Protein AF-0000000074209079 (afdb_homodimer)

InterPro domains:
  IPR001387 Cro/C1-type, helix-turn-helix domain [PF01381] (51-105)
  IPR001387 Cro/C1-type, helix-turn-helix domain [PS50943] (51-105)
  IPR001387 Cro/C1-type, helix-turn-helix domain [SM00530] (50-105)
  IPR001387 Cro/C1-type, helix-turn-helix domain [cd00093] (48-105)
  IPR010982 Lambda repressor-like, DNA-binding domain superfamily [G3DSA:1.10.260.40] (33-115)
  IPR010982 Lambda repressor-like, DNA-binding domain superfamily [SSF47413] (39-109)
  IPR050807 Transcriptional regulator/dioxygenase, bacterial-type [PTHR46797] (45-110)

Nearest PDB structures (foldseek):
  5woq-assembly2_C  TM=9.586E-01  e=7.343E-06  Mycolicibacterium smegmatis MC2 155
  3f51-assembly1_A  TM=9.188E-01  e=8.214E-06  Corynebacterium glutamicum
  3f52-assembly1_E  TM=9.350E-01  e=1.286E-05  Corynebacterium glutamicum
  3clc-assembly1_D  TM=9.273E-01  e=2.367E-04  unclassified
  4i6u-assembly1_A  TM=9.313E-01  e=4.384E-04  Enterobacter sp. RFL1396

Foldseek 3Di:
DPPDDDPDDPPPPPPPDDDDDPPPPPPPPFPDPVVVVVVDDDPLQLLLCLLVVLCVVVVHDLCQLCVQLVHDSVVNNCSNRSNDDDDPSSSCSSCVSSPHDPCVSVVVSVVVRVVVCPVVGDPPPPVCPVPDD/DPPPPPDPDPPPPPPPPDPDDPPDPPPPPFPDPVVVVVVDDDPLQLLLCLLVVLCVVVVHDLCQLCVQLVHDSVVNNCSNRSNDDDDPSSSCSSCVSSPHDPCVSVVVSVVVRVVVCPVVPDPPPPPPPPPDD

Radius of gyration: 34.55 Å; Cα contacts (8 Å, |Δi|>4): 236; chains: 2; bounding box: 56×153×96 Å

pLDDT: mean 76.17, std 24.17, range [27.12, 98.81]

Organism: NCBI:txid88382

Structure (mmCIF, N/CA/C/O backbone):
data_AF-0000000074209079-model_v1
#
loop_
_entity.id
_entity.type
_entity.pdbx_description
1 polymer 'DNA-binding XRE family transcriptional regulator'
#
loop_
_atom_site.group_PDB
_atom_site.id
_atom_site.type_symbol
_atom_site.label_atom_id
_atom_site.label_alt_id
_atom_site.label_comp_id
_atom_site.label_asym_id
_atom_site.label_entity_id
_atom_site.label_seq_id
_atom_site.pdbx_PDB_ins_code
_atom_site.Cartn_x
_atom_site.Cartn_y
_atom_site.Cartn_z
_atom_site.occupancy
_atom_site.B_iso_or_equiv
_atom_site.auth_seq_id
_atom_site.auth_comp_id
_atom_site.auth_asym_id
_atom_site.auth_atom_id
_atom_site.pdbx_PDB_model_num
ATOM 1 N N . MET A 1 1 ? -6.578 -98.25 33.031 1 27.12 1 MET A N 1
ATOM 2 C CA . MET A 1 1 ? -6.457 -97.5 31.781 1 27.12 1 MET A CA 1
ATOM 3 C C . MET A 1 1 ? -6.648 -96 32.062 1 27.12 1 MET A C 1
ATOM 5 O O . MET A 1 1 ? -7.77 -95.562 32.281 1 27.12 1 MET A O 1
ATOM 9 N N . ALA A 1 2 ? -5.695 -95.438 32.781 1 45.69 2 ALA A N 1
ATOM 10 C CA . ALA A 1 2 ? -5.598 -94.062 33.312 1 45.69 2 ALA A CA 1
ATOM 11 C C . ALA A 1 2 ? -5.758 -93.062 32.219 1 45.69 2 ALA A C 1
ATOM 13 O O . ALA A 1 2 ? -5.043 -93.062 31.203 1 45.69 2 ALA A O 1
ATOM 14 N N . GLU A 1 3 ? -7.098 -92.688 31.891 1 42.38 3 GLU A N 1
ATOM 15 C CA . GLU A 1 3 ? -7.562 -91.75 30.859 1 42.38 3 GLU A CA 1
ATOM 16 C C . GLU A 1 3 ? -6.805 -90.438 30.938 1 42.38 3 GLU A C 1
ATOM 18 O O . GLU A 1 3 ? -6.91 -89.688 31.922 1 42.38 3 GLU A O 1
ATOM 23 N N . THR A 1 4 ? -5.738 -90.25 30.312 1 44.59 4 THR A N 1
ATOM 24 C CA . THR A 1 4 ? -4.746 -89.188 30.359 1 44.59 4 THR A CA 1
ATOM 25 C C . THR A 1 4 ? -5.371 -87.875 29.969 1 44.59 4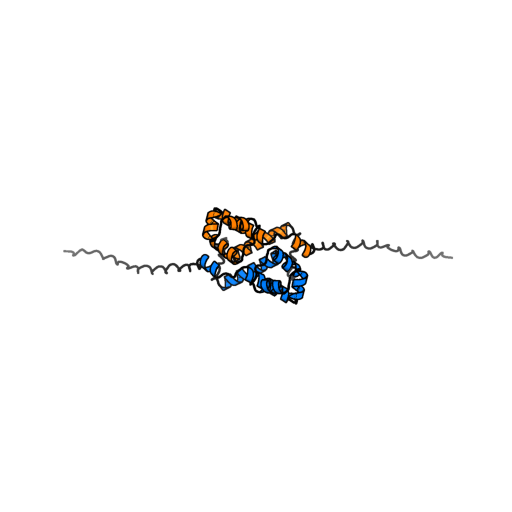 THR A C 1
ATOM 27 O O . THR A 1 4 ? -5.148 -86.875 30.625 1 44.59 4 THR A O 1
ATOM 30 N N . ALA A 1 5 ? -5.887 -87.688 28.641 1 47.19 5 ALA A N 1
ATOM 31 C CA . ALA A 1 5 ? -5.195 -86.625 27.938 1 47.19 5 ALA A CA 1
ATOM 32 C C . ALA A 1 5 ? -5.625 -85.25 28.484 1 47.19 5 ALA A C 1
ATOM 34 O O . ALA A 1 5 ? -4.785 -84.375 28.703 1 47.19 5 ALA A O 1
ATOM 35 N N . PRO A 1 6 ? -6.73 -84.438 27.953 1 56.94 6 PRO A N 1
ATOM 36 C CA . PRO A 1 6 ? -6.227 -83.375 27.016 1 56.94 6 PRO A CA 1
ATOM 37 C C . PRO A 1 6 ? -5.836 -82.125 27.703 1 56.94 6 PRO A C 1
ATOM 39 O O . PRO A 1 6 ? -6.355 -81.812 28.781 1 56.94 6 PRO A O 1
ATOM 42 N N . PRO A 1 7 ? -4.641 -81.438 27.422 1 60.03 7 PRO A N 1
ATOM 43 C CA . PRO A 1 7 ? -4.137 -80.25 28.125 1 60.03 7 PRO A CA 1
ATOM 44 C C . PRO A 1 7 ? -5.105 -79.062 28.047 1 60.03 7 PRO A C 1
ATOM 46 O O . PRO A 1 7 ? -5.949 -79.062 27.141 1 60.03 7 PRO A O 1
ATOM 49 N N . PRO A 1 8 ? -5.234 -78.312 29.078 1 58.59 8 PRO A N 1
ATOM 50 C CA . PRO A 1 8 ? -6.227 -77.25 29.156 1 58.59 8 PRO A CA 1
ATOM 51 C C . PRO A 1 8 ? -6.09 -76.25 28.031 1 58.59 8 PRO A C 1
ATOM 53 O O . PRO A 1 8 ? -4.996 -76.062 27.484 1 58.59 8 PRO A O 1
ATOM 56 N N . GLN A 1 9 ? -7.078 -76.062 27.125 1 52.56 9 GLN A N 1
ATOM 57 C CA . GLN A 1 9 ? -7.113 -75.125 26 1 52.56 9 GLN A CA 1
ATOM 58 C C . GLN A 1 9 ? -6.789 -73.688 26.469 1 52.56 9 GLN A C 1
ATOM 60 O O . GLN A 1 9 ? -7.164 -73.312 27.578 1 52.56 9 GLN A O 1
ATOM 65 N N . PRO A 1 10 ? -5.684 -73.125 26.016 1 51.59 10 PRO A N 1
ATOM 66 C CA . PRO A 1 10 ? -5.328 -71.75 26.469 1 51.59 10 PRO A CA 1
ATOM 67 C C . PRO A 1 10 ? -6.461 -70.75 26.281 1 51.59 10 PRO A C 1
ATOM 69 O O . PRO A 1 10 ? -7.281 -70.938 25.359 1 51.59 10 PRO A O 1
ATOM 72 N N . VAL A 1 11 ? -7.07 -70.25 27.328 1 50.28 11 VAL A N 1
ATOM 73 C CA . VAL A 1 11 ? -8.055 -69.125 27.344 1 50.28 11 VAL A CA 1
ATOM 74 C C . VAL A 1 11 ? -7.57 -68 26.484 1 50.28 11 VAL A C 1
ATOM 76 O O . VAL A 1 11 ? -6.418 -67.562 26.594 1 50.28 11 VAL A O 1
ATOM 79 N N . HIS A 1 12 ? -7.906 -68 25.125 1 46.06 12 HIS A N 1
ATOM 80 C CA . HIS A 1 12 ? -7.625 -66.875 24.281 1 46.06 12 HIS A CA 1
ATOM 81 C C . HIS A 1 12 ? -8.141 -65.562 24.922 1 46.06 12 HIS A C 1
ATOM 83 O O . HIS A 1 12 ? -9.344 -65.438 25.156 1 46.06 12 HIS A O 1
ATOM 89 N N . ASP A 1 13 ? -7.391 -64.938 25.828 1 45.06 13 ASP A N 1
ATOM 90 C CA . ASP A 1 13 ? -7.719 -63.594 26.297 1 45.06 13 ASP A CA 1
ATOM 91 C C . ASP A 1 13 ? -8.102 -62.688 25.125 1 45.06 13 ASP A C 1
ATOM 93 O O . ASP A 1 13 ? -7.297 -62.469 24.234 1 45.06 13 ASP A O 1
ATOM 97 N N . ASP A 1 14 ? -9.391 -62.875 24.609 1 44.94 14 ASP A N 1
ATOM 98 C CA . ASP A 1 14 ? -9.883 -61.906 23.625 1 44.94 14 ASP A CA 1
ATOM 99 C C . ASP A 1 14 ? -9.539 -60.469 24.031 1 44.94 14 ASP A C 1
ATOM 101 O O . ASP A 1 14 ? -10.125 -59.938 24.969 1 44.94 14 ASP A O 1
ATOM 105 N N . VAL A 1 15 ? -8.25 -60.094 24.047 1 53.09 15 VAL A N 1
ATOM 106 C CA . VAL A 1 15 ? -7.992 -58.688 24.203 1 53.09 15 VAL A CA 1
ATOM 107 C C . VAL A 1 15 ? -8.93 -57.875 23.312 1 53.09 15 VAL A C 1
ATOM 109 O O . VAL A 1 15 ? -9.062 -58.156 22.125 1 53.09 15 VAL A O 1
ATOM 112 N N . PRO A 1 16 ? -9.961 -57.219 23.984 1 52.5 16 PRO A N 1
ATOM 113 C CA . PRO A 1 16 ? -10.828 -56.406 23.109 1 52.5 16 PRO A CA 1
ATOM 114 C C . PRO A 1 16 ? -10.039 -55.625 22.062 1 52.5 16 PRO A C 1
ATOM 116 O O . PRO A 1 16 ? -8.867 -55.344 22.266 1 52.5 16 PRO A O 1
ATOM 119 N N . PRO A 1 17 ? -10.508 -55.812 20.781 1 48.81 17 PRO A N 1
ATOM 120 C CA . PRO A 1 17 ? -9.797 -55.031 19.75 1 48.81 17 PRO A CA 1
ATOM 121 C C . PRO A 1 17 ? -9.5 -53.594 20.203 1 48.81 17 PRO A C 1
ATOM 123 O O . PRO A 1 17 ? -10.195 -53.062 21.062 1 48.81 17 PRO A O 1
ATOM 126 N N . ALA A 1 18 ? -8.227 -53.219 20.266 1 44.97 18 ALA A N 1
ATOM 127 C CA . ALA A 1 18 ? -7.812 -51.844 20.531 1 44.97 18 ALA A CA 1
ATOM 128 C C . ALA A 1 18 ? -8.812 -50.844 19.969 1 44.97 18 ALA A C 1
ATOM 130 O O . ALA A 1 18 ? -9.383 -51.062 18.891 1 44.97 18 ALA A O 1
ATOM 131 N N . ALA A 1 19 ? -9.539 -50.094 20.891 1 46.38 19 ALA A N 1
ATOM 132 C CA . ALA A 1 19 ? -10.406 -48.969 20.531 1 46.38 19 ALA A CA 1
ATOM 133 C C . ALA A 1 19 ? -9.828 -48.219 19.344 1 46.38 19 ALA A C 1
ATOM 135 O O . ALA A 1 19 ? -8.609 -48.156 19.172 1 46.38 19 ALA A O 1
ATOM 136 N N . ASP A 1 20 ? -10.594 -48.25 18.188 1 45.28 20 ASP A N 1
ATOM 137 C CA . ASP A 1 20 ? -10.258 -47.469 17 1 45.28 20 ASP A CA 1
ATOM 138 C C . ASP A 1 20 ? -9.578 -46.156 17.391 1 45.28 20 ASP A C 1
ATOM 140 O O . ASP A 1 20 ? -10.031 -45.469 18.297 1 45.28 20 ASP A O 1
ATOM 144 N N . ALA A 1 21 ? -8.219 -46.094 17.203 1 51.75 21 ALA A N 1
ATOM 145 C CA . ALA A 1 21 ? -7.523 -44.844 17.406 1 51.75 21 ALA A CA 1
ATOM 146 C C . ALA A 1 21 ? -8.391 -43.656 16.969 1 51.75 21 ALA A C 1
ATOM 148 O O . ALA A 1 21 ? -9.211 -43.781 16.047 1 51.75 21 ALA A O 1
ATOM 149 N N . PRO A 1 22 ? -8.773 -42.719 17.938 1 48.94 22 PRO A N 1
ATOM 150 C CA . PRO A 1 22 ? -9.594 -41.594 17.469 1 48.94 22 PRO A CA 1
ATOM 151 C C . PRO A 1 22 ? -9.172 -41.094 16.094 1 48.94 22 PRO A C 1
ATOM 153 O O . PRO A 1 22 ? -8.008 -41.25 15.695 1 48.94 22 PRO A O 1
ATOM 156 N N . PRO A 1 23 ? -10.18 -41.125 15.148 1 44.06 23 PRO A N 1
ATOM 157 C CA . PRO A 1 23 ? -9.789 -40.562 13.852 1 44.06 23 PRO A CA 1
ATOM 158 C C . PRO A 1 23 ? -8.828 -39.375 13.992 1 44.06 23 PRO A C 1
ATOM 160 O O . PRO A 1 23 ? -8.82 -38.688 15.023 1 44.06 23 PRO A O 1
ATOM 163 N N . SER A 1 24 ? -7.586 -39.531 13.484 1 44.09 24 SER A N 1
ATOM 164 C CA . SER A 1 24 ? -6.676 -38.406 13.391 1 44.09 24 SER A CA 1
ATOM 165 C C . SER A 1 24 ? -7.438 -37.094 13.195 1 44.09 24 SER A C 1
ATOM 167 O O . SER A 1 24 ? -8.391 -37.031 12.414 1 44.09 24 SER A O 1
ATOM 169 N N . SER A 1 25 ? -7.562 -36.25 14.188 1 44.53 25 SER A N 1
ATOM 170 C CA . SER A 1 25 ? -8.141 -34.906 14.102 1 44.53 25 SER A CA 1
ATOM 171 C C . SER A 1 25 ? -7.973 -34.312 12.695 1 44.53 25 SER A C 1
ATOM 173 O O . SER A 1 25 ? -6.879 -34.375 12.125 1 44.53 25 SER A O 1
ATOM 175 N N . ALA A 1 26 ? -9.047 -34.438 11.852 1 42.16 26 ALA A N 1
ATOM 176 C CA . ALA A 1 26 ? -9.125 -33.656 10.609 1 42.16 26 ALA A CA 1
ATOM 177 C C . ALA A 1 26 ? -8.367 -32.344 10.734 1 42.16 26 ALA A C 1
ATOM 179 O O . ALA A 1 26 ? -8.742 -31.484 11.531 1 42.16 26 ALA A O 1
ATOM 180 N N . ARG A 1 27 ? -7.051 -32.344 10.688 1 39.88 27 ARG A N 1
ATOM 181 C CA . ARG A 1 27 ? -6.418 -31.047 10.508 1 39.88 27 ARG A CA 1
ATOM 182 C C . ARG A 1 27 ? -7.309 -30.125 9.695 1 39.88 27 ARG A C 1
ATOM 184 O O . ARG A 1 27 ? -7.684 -30.438 8.57 1 39.88 27 ARG A O 1
ATOM 191 N N . ALA A 1 28 ? -8.203 -29.375 10.242 1 44.44 28 ALA A N 1
ATOM 192 C CA . ALA A 1 28 ? -8.922 -28.312 9.555 1 44.44 28 ALA A CA 1
ATOM 193 C C . ALA A 1 28 ? -8.109 -27.766 8.383 1 44.44 28 ALA A C 1
ATOM 195 O O . ALA A 1 28 ? -6.988 -27.297 8.57 1 44.44 28 ALA A O 1
ATOM 196 N N . SER A 1 29 ? -8.117 -28.266 7.188 1 41.62 29 SER A N 1
ATOM 197 C CA . SER A 1 29 ? -7.496 -27.703 5.992 1 41.62 29 SER A CA 1
ATOM 198 C C . SER A 1 29 ? -7.602 -26.188 5.977 1 41.62 29 SER A C 1
ATOM 200 O O . SER A 1 29 ? -8.703 -25.625 5.957 1 41.62 29 SER A O 1
ATOM 202 N N . LEU A 1 30 ? -6.625 -25.469 6.625 1 47.44 30 LEU A N 1
ATOM 203 C CA . LEU A 1 30 ? -6.625 -24.016 6.449 1 47.44 30 LEU A CA 1
ATOM 204 C C . LEU A 1 30 ? -7.191 -23.641 5.086 1 47.44 30 LEU A C 1
ATOM 206 O O . LEU A 1 30 ? -6.953 -24.328 4.094 1 47.44 30 LEU A O 1
ATOM 210 N N . PRO A 1 31 ? -8.305 -22.922 5.078 1 51.56 31 PRO A N 1
ATOM 211 C CA . PRO A 1 31 ? -8.766 -22.484 3.756 1 51.56 31 PRO A CA 1
ATOM 212 C C . PRO A 1 31 ? -7.621 -22.234 2.781 1 51.56 31 PRO A C 1
ATOM 214 O O . PRO A 1 31 ? -6.531 -21.828 3.193 1 51.56 31 PRO A O 1
ATOM 217 N N . ASP A 1 32 ? -7.625 -22.781 1.609 1 51.53 32 ASP A N 1
ATOM 218 C CA . ASP A 1 32 ? -6.637 -22.625 0.546 1 51.53 32 ASP A CA 1
ATOM 219 C C . ASP A 1 32 ? -6.277 -21.156 0.34 1 51.53 32 ASP A C 1
ATOM 221 O O . ASP A 1 32 ? -7.141 -20.281 0.422 1 51.53 32 ASP A O 1
ATOM 225 N N . LYS A 1 33 ? -4.98 -20.781 0.687 1 57.22 33 LYS A N 1
ATOM 226 C CA . LYS A 1 33 ? -4.449 -19.422 0.558 1 57.22 33 LYS A CA 1
ATOM 227 C C . LYS A 1 33 ? -5.082 -18.703 -0.623 1 57.22 33 LYS A C 1
ATOM 229 O O . LYS A 1 33 ? -5.34 -17.5 -0.548 1 57.2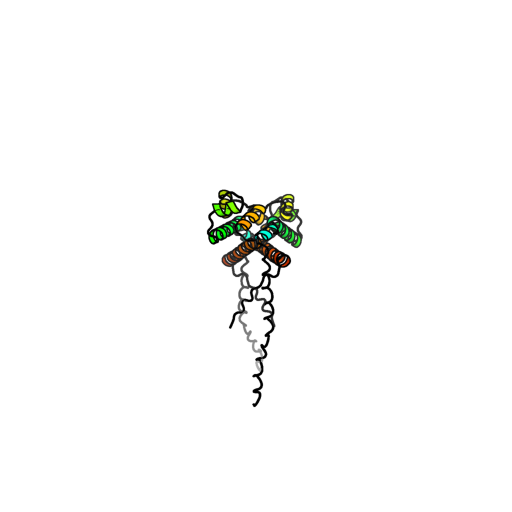2 33 LYS A O 1
ATOM 234 N N . THR A 1 34 ? -5.438 -19.438 -1.676 1 57.44 34 THR A N 1
ATOM 235 C CA . THR A 1 34 ? -6.012 -18.828 -2.871 1 57.44 34 THR A CA 1
ATOM 236 C C . THR A 1 34 ? -7.391 -18.25 -2.57 1 57.44 34 THR A C 1
ATOM 238 O O . THR A 1 34 ? -7.738 -17.172 -3.072 1 57.44 34 THR A O 1
ATOM 241 N N . THR A 1 35 ? -8.109 -18.969 -1.752 1 57.5 35 THR A N 1
ATOM 242 C CA . THR A 1 35 ? -9.453 -18.516 -1.434 1 57.5 35 THR A CA 1
ATOM 243 C C . THR A 1 35 ? -9.414 -17.25 -0.596 1 57.5 35 THR A C 1
ATOM 245 O O . THR A 1 35 ? -10.273 -16.375 -0.743 1 57.5 35 THR A O 1
ATOM 248 N N . TRP A 1 36 ? -8.43 -17.219 0.192 1 54.59 36 TRP A N 1
ATOM 249 C CA . TRP A 1 36 ? -8.32 -16.031 1.039 1 54.59 36 TRP A CA 1
ATOM 250 C C . TRP A 1 36 ? -7.996 -14.797 0.207 1 54.59 36 TRP A C 1
ATOM 252 O O . TRP A 1 36 ? -8.469 -13.703 0.507 1 54.59 36 TRP A O 1
ATOM 262 N N . THR A 1 37 ? -7.094 -14.953 -0.731 1 57.22 37 THR A N 1
ATOM 263 C CA . THR A 1 37 ? -6.73 -13.812 -1.566 1 57.22 37 THR A CA 1
ATOM 264 C C . THR A 1 37 ? -7.961 -13.234 -2.258 1 57.22 37 THR A C 1
ATOM 266 O O . THR A 1 37 ? -8.039 -12.023 -2.49 1 57.22 37 THR A O 1
ATOM 269 N N . ARG A 1 38 ? -9.031 -14.125 -2.328 1 58.16 38 ARG A N 1
ATOM 270 C CA . ARG A 1 38 ? -10.234 -13.664 -3.002 1 58.16 38 ARG A CA 1
ATOM 271 C C . ARG A 1 38 ? -11.148 -12.906 -2.039 1 58.16 38 ARG A C 1
ATOM 273 O O . ARG A 1 38 ? -11.961 -12.086 -2.465 1 58.16 38 ARG A O 1
ATOM 280 N N . ARG A 1 39 ? -10.828 -13.102 -0.789 1 73.5 39 ARG A N 1
ATOM 281 C CA . ARG A 1 39 ? -11.727 -12.469 0.172 1 73.5 39 ARG A CA 1
ATOM 282 C C . ARG A 1 39 ? -11.062 -11.281 0.85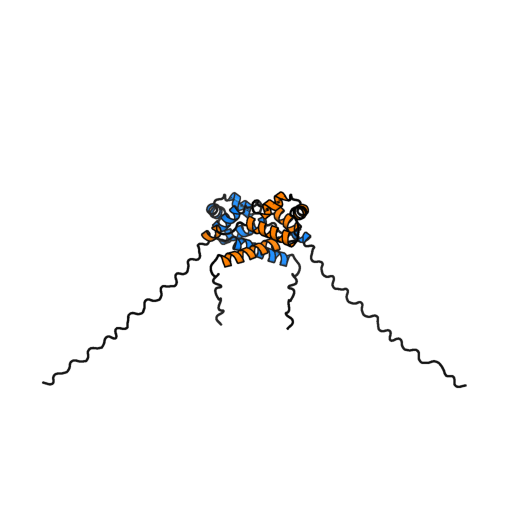2 1 73.5 39 ARG A C 1
ATOM 284 O O . ARG A 1 39 ? -11.711 -10.539 1.596 1 73.5 39 ARG A O 1
ATOM 291 N N . GLU A 1 40 ? -9.898 -11.031 0.388 1 82.94 40 GLU A N 1
ATOM 292 C CA . GLU A 1 40 ? -9.172 -9.938 1.036 1 82.94 40 GLU A CA 1
ATOM 293 C C . GLU A 1 40 ? -9.562 -8.586 0.449 1 82.94 40 GLU A C 1
ATOM 295 O O . GLU A 1 40 ? -9.82 -8.477 -0.751 1 82.94 40 GLU A O 1
ATOM 300 N N . PRO A 1 41 ? -9.711 -7.617 1.322 1 89.56 41 PRO A N 1
ATOM 301 C CA . PRO A 1 41 ? -9.992 -6.277 0.798 1 89.56 41 PRO A CA 1
ATOM 302 C C . PRO A 1 41 ? -8.898 -5.777 -0.147 1 89.56 41 PRO A C 1
ATOM 304 O O . PRO A 1 41 ? -7.754 -6.223 -0.065 1 89.56 41 PRO A O 1
ATOM 307 N N . LEU A 1 42 ? -9.391 -4.926 -0.995 1 93.19 42 LEU A N 1
ATOM 308 C CA . LEU A 1 42 ? -8.422 -4.32 -1.901 1 93.19 42 LEU A CA 1
ATOM 309 C C . LEU A 1 42 ? -7.602 -3.254 -1.187 1 93.19 42 LEU A C 1
ATOM 311 O O . LEU A 1 42 ? -8.109 -2.572 -0.292 1 93.19 42 LEU A O 1
ATOM 315 N N . TRP A 1 43 ? -6.453 -3.1 -1.633 1 94.88 43 TRP A N 1
ATOM 316 C CA . TRP A 1 43 ? -5.516 -2.141 -1.055 1 94.88 43 TRP A CA 1
ATOM 317 C C . TRP A 1 43 ? -6.117 -0.738 -1.039 1 94.88 43 TRP A C 1
ATOM 319 O O . TRP A 1 43 ? -6.051 -0.039 -0.024 1 94.88 43 TRP A O 1
ATOM 329 N N . ARG A 1 44 ? -6.793 -0.355 -2.135 1 96.38 44 ARG A N 1
ATOM 330 C CA . ARG A 1 44 ? -7.297 1.012 -2.229 1 96.38 44 ARG A CA 1
ATOM 331 C C . ARG A 1 44 ? -8.375 1.269 -1.184 1 96.38 44 ARG A C 1
ATOM 333 O O . ARG A 1 44 ? -8.492 2.379 -0.661 1 96.38 44 ARG A O 1
ATOM 340 N N . HIS A 1 45 ? -9.102 0.244 -0.882 1 96.38 45 HIS A N 1
ATOM 341 C CA . HIS A 1 45 ? -10.133 0.398 0.137 1 96.38 45 HIS A CA 1
ATOM 342 C C . HIS A 1 45 ? -9.523 0.609 1.517 1 96.38 45 HIS A C 1
ATOM 344 O O . HIS A 1 45 ? -9.969 1.47 2.277 1 96.38 45 HIS A O 1
ATOM 350 N N . LEU A 1 46 ? -8.508 -0.128 1.807 1 96 46 LEU A N 1
ATOM 351 C CA . LEU A 1 46 ? -7.855 -0.06 3.107 1 96 46 LEU A CA 1
ATOM 352 C C . LEU A 1 46 ? -7.145 1.277 3.291 1 96 46 LEU A C 1
ATOM 354 O O . LEU A 1 46 ? -7.27 1.913 4.34 1 96 46 LEU A O 1
ATOM 358 N N . VAL A 1 47 ? -6.438 1.672 2.289 1 97.5 47 VAL A N 1
ATOM 359 C CA . VAL A 1 47 ? -5.719 2.943 2.326 1 97.5 47 VAL A CA 1
ATOM 360 C C . VAL A 1 47 ? -6.719 4.094 2.439 1 97.5 47 VAL A C 1
ATOM 362 O O . VAL A 1 47 ? -6.562 4.977 3.289 1 97.5 47 VAL A O 1
ATOM 365 N N . GLY A 1 48 ? -7.699 4.062 1.55 1 98.31 48 GLY A N 1
ATOM 366 C CA . GLY A 1 48 ? -8.695 5.121 1.563 1 98.31 48 GLY A CA 1
ATOM 367 C C . GLY A 1 48 ? -9.383 5.277 2.908 1 98.31 48 GLY A C 1
ATOM 368 O O . GLY A 1 48 ? -9.531 6.391 3.408 1 98.31 48 GLY A O 1
ATOM 369 N N . GLU A 1 49 ? -9.75 4.188 3.455 1 97.62 49 GLU A N 1
ATOM 370 C CA . GLU A 1 49 ? -10.422 4.199 4.75 1 97.62 49 GLU A CA 1
ATOM 371 C C . GLU A 1 49 ? -9.523 4.781 5.836 1 97.62 49 GLU A C 1
ATOM 373 O O . GLU A 1 49 ? -9.984 5.555 6.68 1 97.62 49 GLU A O 1
ATOM 378 N N . ARG A 1 50 ? -8.297 4.41 5.793 1 97.5 50 ARG A N 1
ATOM 379 C CA . ARG A 1 50 ? -7.367 4.906 6.805 1 97.5 50 ARG A CA 1
ATOM 380 C C . ARG A 1 50 ? -7.152 6.41 6.664 1 97.5 50 ARG A C 1
ATOM 382 O O . ARG A 1 50 ? -7.102 7.129 7.664 1 97.5 50 ARG A O 1
ATOM 389 N N . LEU A 1 51 ? -7.023 6.883 5.461 1 98.31 51 LEU A N 1
ATOM 390 C CA . LEU A 1 51 ? -6.859 8.312 5.223 1 98.31 51 LEU A CA 1
ATOM 391 C C . LEU A 1 51 ? -8.078 9.086 5.707 1 98.31 51 LEU A C 1
ATOM 393 O O . LEU A 1 51 ? -7.945 10.141 6.332 1 98.31 51 LEU A O 1
ATOM 397 N N . ARG A 1 52 ? -9.188 8.531 5.418 1 98.44 52 ARG A N 1
ATOM 398 C CA . ARG A 1 52 ? -10.43 9.148 5.871 1 98.44 52 ARG A CA 1
ATOM 399 C C . ARG A 1 52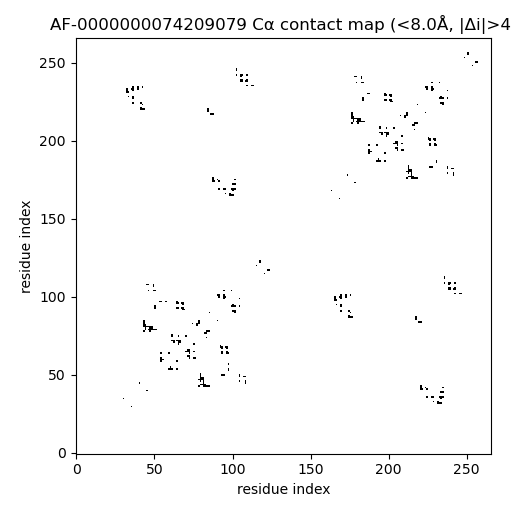 ? -10.484 9.227 7.391 1 98.44 52 ARG A C 1
ATOM 401 O O . ARG A 1 52 ? -10.828 10.266 7.953 1 98.44 52 ARG A O 1
ATOM 408 N N . GLN A 1 53 ? -10.164 8.141 8.031 1 98 53 GLN A N 1
ATOM 409 C CA . GLN A 1 53 ? -10.164 8.086 9.484 1 98 53 GLN A CA 1
ATOM 410 C C . GLN A 1 53 ? -9.227 9.133 10.078 1 98 53 GLN A C 1
ATOM 412 O O . GLN A 1 53 ? -9.586 9.828 11.031 1 98 53 GLN A O 1
ATOM 417 N N . LEU A 1 54 ? -8.094 9.289 9.531 1 97.25 54 LEU A N 1
ATOM 418 C CA . LEU A 1 54 ? -7.102 10.242 10.031 1 97.25 54 LEU A CA 1
ATOM 419 C C . LEU A 1 54 ? -7.574 11.68 9.82 1 97.25 54 LEU A C 1
ATOM 421 O O . LEU A 1 54 ? -7.402 12.523 10.695 1 97.25 54 LEU A O 1
ATOM 425 N N . ARG A 1 55 ? -8.125 11.859 8.617 1 98.31 55 ARG A N 1
ATOM 426 C CA . ARG A 1 55 ? -8.672 13.188 8.375 1 98.31 55 ARG A CA 1
ATOM 427 C C . ARG A 1 55 ? -9.734 13.547 9.414 1 98.31 55 ARG A C 1
ATOM 429 O O . ARG A 1 55 ? -9.734 14.656 9.953 1 98.31 55 ARG A O 1
ATOM 436 N N . HIS A 1 56 ? -10.594 12.609 9.75 1 98.25 56 HIS A N 1
ATOM 437 C CA . HIS A 1 56 ? -11.656 12.828 10.727 1 98.25 56 HIS A CA 1
ATOM 438 C C . HIS A 1 56 ? -11.078 13.016 12.125 1 98.25 56 HIS A C 1
ATOM 440 O O . HIS A 1 56 ? -11.562 13.859 12.891 1 98.25 56 HIS A O 1
ATOM 446 N N . LEU A 1 57 ? -10.094 12.273 12.445 1 96.56 57 LEU A N 1
ATOM 447 C CA . LEU A 1 57 ? -9.453 12.391 13.75 1 96.56 57 LEU A CA 1
ATOM 448 C C . LEU A 1 57 ? -8.844 13.773 13.938 1 96.56 57 LEU A C 1
ATOM 450 O O . LEU A 1 57 ? -8.812 14.297 15.055 1 96.56 57 LEU A O 1
ATOM 454 N N . ARG A 1 58 ? -8.438 14.328 12.867 1 96.06 58 ARG A N 1
ATOM 455 C CA . ARG A 1 58 ? -7.836 15.656 12.891 1 96.06 58 ARG A CA 1
ATOM 456 C C . ARG A 1 58 ? -8.906 16.75 12.852 1 96.06 58 ARG A C 1
ATOM 458 O O . ARG A 1 58 ? -8.594 17.938 12.922 1 96.06 58 ARG A O 1
ATOM 465 N N . GLY A 1 59 ? -10.133 16.328 12.594 1 97.81 59 GLY A N 1
ATOM 466 C CA . GLY A 1 59 ? -11.242 17.281 12.539 1 97.81 59 GLY A CA 1
ATOM 467 C C . GLY A 1 59 ? -11.25 18.109 11.273 1 97.81 59 GLY A C 1
ATOM 468 O O . GLY A 1 59 ? -11.773 19.234 11.266 1 97.81 59 GLY A O 1
ATOM 469 N N . GLU A 1 60 ? -10.695 17.594 10.258 1 98.12 60 GLU A N 1
ATOM 470 C CA . GLU A 1 60 ? -10.586 18.359 9.023 1 98.12 60 GLU A CA 1
ATOM 471 C C . GLU A 1 60 ? -11.695 17.984 8.039 1 98.12 60 GLU A C 1
ATOM 473 O O . GLU A 1 60 ? -12.125 16.828 7.992 1 98.12 60 GLU A O 1
ATOM 478 N N . THR A 1 61 ? -12.07 19 7.32 1 98.44 61 THR A N 1
ATOM 479 C CA . THR A 1 61 ? -12.961 18.75 6.191 1 98.44 61 THR A CA 1
ATOM 480 C C . THR A 1 61 ? -12.172 18.25 4.98 1 98.44 61 THR A C 1
ATOM 482 O O . THR A 1 61 ? -10.945 18.312 4.969 1 98.44 61 THR A O 1
ATOM 485 N N . LEU A 1 62 ? -12.93 17.734 3.994 1 98.75 62 LEU A N 1
ATOM 486 C CA . LEU A 1 62 ? -12.305 17.344 2.738 1 98.75 62 LEU A CA 1
ATOM 487 C C . LEU A 1 62 ? -11.539 18.5 2.121 1 98.75 62 LEU A C 1
ATOM 489 O O . LEU A 1 62 ? -10.414 18.328 1.639 1 98.75 62 LEU A O 1
ATOM 493 N N . ASP A 1 63 ? -12.078 19.672 2.199 1 98.69 63 ASP A N 1
ATOM 494 C CA . ASP A 1 63 ? -11.5 20.875 1.591 1 98.69 63 ASP A CA 1
ATOM 495 C C . ASP A 1 63 ? -10.172 21.234 2.258 1 98.69 63 ASP A C 1
ATOM 497 O O . ASP A 1 63 ? -9.195 21.547 1.577 1 98.69 63 ASP A O 1
ATOM 501 N N . GLN A 1 64 ? -10.133 21.188 3.555 1 98.44 64 GLN A N 1
ATOM 502 C CA . GLN A 1 64 ? -8.945 21.562 4.309 1 98.44 64 GLN A CA 1
ATOM 503 C C . GLN A 1 64 ? -7.781 20.625 3.994 1 98.44 64 GLN A C 1
ATOM 505 O O . GLN A 1 64 ? -6.676 21.078 3.68 1 98.44 64 GLN A O 1
ATOM 510 N N . THR A 1 65 ? -8.008 19.391 4.02 1 98.38 65 THR A N 1
ATOM 511 C CA . THR A 1 65 ? -6.965 18.406 3.754 1 98.38 65 THR A CA 1
ATOM 512 C C . THR A 1 65 ? -6.543 18.453 2.287 1 98.38 65 THR A C 1
ATOM 514 O O . THR A 1 65 ? -5.352 18.391 1.979 1 98.38 65 THR A O 1
ATOM 517 N N . ALA A 1 66 ? -7.5 18.531 1.385 1 98.69 66 ALA A N 1
ATOM 518 C CA . ALA A 1 66 ? -7.215 18.562 -0.047 1 98.69 66 ALA A CA 1
ATOM 519 C C . ALA A 1 66 ? -6.352 19.766 -0.407 1 98.69 66 ALA A C 1
ATOM 521 O O . ALA A 1 66 ? -5.414 19.656 -1.2 1 98.69 66 ALA A O 1
ATOM 522 N N . ARG A 1 67 ? -6.625 20.844 0.175 1 98.31 67 ARG A N 1
ATOM 523 C CA . ARG A 1 67 ? -5.852 22.062 -0.072 1 98.31 67 ARG A CA 1
ATOM 524 C C . ARG A 1 67 ? -4.402 21.875 0.36 1 98.31 67 ARG A C 1
ATOM 526 O O . ARG A 1 67 ? -3.48 22.234 -0.38 1 98.31 67 ARG A O 1
ATOM 533 N N . ARG A 1 68 ? -4.211 21.297 1.485 1 97 68 ARG A N 1
ATOM 534 C CA . ARG A 1 68 ? -2.859 21.062 1.987 1 97 68 ARG A CA 1
ATOM 535 C C . ARG A 1 68 ? -2.117 20.047 1.128 1 97 68 ARG A C 1
ATOM 537 O O . ARG A 1 68 ? -0.894 20.125 0.992 1 97 68 ARG A O 1
ATOM 544 N N . ALA A 1 69 ? -2.871 19.203 0.596 1 97.44 69 ALA A N 1
ATOM 545 C CA . ALA A 1 69 ? -2.281 18.156 -0.224 1 97.44 69 ALA A CA 1
ATOM 546 C C . ALA A 1 69 ? -2.064 18.625 -1.658 1 97.44 69 ALA A C 1
ATOM 548 O O . ALA A 1 69 ? -1.394 17.953 -2.445 1 97.44 69 ALA A O 1
ATOM 549 N N . GLY A 1 70 ? -2.629 19.672 -2.053 1 97.81 70 GLY A N 1
ATOM 550 C CA . GLY A 1 70 ? -2.516 20.188 -3.406 1 97.81 70 GLY A CA 1
ATOM 551 C C . GLY A 1 70 ? -3.375 19.438 -4.406 1 97.81 70 GLY A C 1
ATOM 552 O O . GLY A 1 70 ? -2.975 19.25 -5.559 1 97.81 70 GLY A O 1
ATOM 553 N N . ILE A 1 71 ? -4.539 18.969 -3.963 1 97.56 71 ILE A N 1
ATOM 554 C CA . ILE A 1 71 ? -5.441 18.234 -4.844 1 97.56 71 ILE A CA 1
ATOM 555 C C . ILE A 1 71 ? -6.871 18.719 -4.641 1 97.56 71 ILE A C 1
ATOM 557 O O . ILE A 1 71 ? -7.133 19.547 -3.764 1 97.56 71 ILE A O 1
ATOM 561 N N . SER A 1 72 ? -7.762 18.25 -5.461 1 98.12 72 SER A N 1
ATOM 562 C CA . SER A 1 72 ? -9.156 18.656 -5.32 1 98.12 72 SER A CA 1
ATOM 563 C C . SER A 1 72 ? -9.859 17.844 -4.23 1 98.12 72 SER A C 1
ATOM 565 O O . SER A 1 72 ? -9.531 16.672 -4.004 1 98.12 72 SER A O 1
ATOM 567 N N . PRO A 1 73 ? -10.828 18.453 -3.537 1 98.56 73 PRO A N 1
ATOM 568 C CA . PRO A 1 73 ? -11.617 17.703 -2.562 1 98.56 73 PRO A CA 1
ATOM 569 C C . PRO A 1 73 ? -12.328 16.5 -3.182 1 98.56 73 PRO A C 1
ATOM 571 O O . PRO A 1 73 ? -12.492 15.469 -2.523 1 98.56 73 PRO A O 1
ATOM 574 N N . GLN A 1 74 ? -12.688 16.625 -4.422 1 98.56 74 GLN A N 1
ATOM 575 C CA . GLN A 1 74 ? -13.328 15.5 -5.113 1 98.56 74 GLN A CA 1
ATOM 576 C C . GLN A 1 74 ? -12.367 14.32 -5.258 1 98.56 74 GLN A C 1
ATOM 578 O O . GLN A 1 74 ? -12.758 13.172 -5.035 1 98.56 74 GLN A O 1
ATOM 583 N N . TYR A 1 75 ? -11.234 14.656 -5.672 1 98.25 75 TYR A N 1
ATOM 584 C CA . TYR A 1 75 ? -10.219 13.625 -5.828 1 98.25 75 TYR A CA 1
ATOM 585 C C . TYR A 1 75 ? -9.93 12.945 -4.492 1 98.25 75 TYR A C 1
ATOM 587 O O . TYR A 1 75 ? -9.859 11.711 -4.418 1 98.25 75 TYR A O 1
ATOM 595 N N . LEU A 1 76 ? -9.727 13.711 -3.455 1 98.69 76 LEU A N 1
ATOM 596 C CA . LEU A 1 76 ? -9.516 13.156 -2.123 1 98.69 76 LEU A CA 1
ATOM 597 C C . LEU A 1 76 ? -10.672 12.258 -1.712 1 98.69 76 LEU A C 1
ATOM 599 O O . LEU A 1 76 ? -10.461 11.172 -1.176 1 98.69 76 LEU A O 1
ATOM 603 N N . SER A 1 77 ? -11.898 12.711 -1.947 1 98.81 77 SER A N 1
ATOM 604 C CA . SER A 1 77 ? -13.086 11.93 -1.623 1 98.81 77 SER A CA 1
ATOM 605 C C . SER A 1 77 ? -13.078 10.586 -2.342 1 98.81 77 SER A C 1
ATOM 607 O O . SER A 1 77 ? -13.391 9.555 -1.742 1 98.81 77 SER A O 1
ATOM 609 N N . GLU A 1 78 ? -12.727 10.609 -3.605 1 98.75 78 GLU A N 1
ATOM 610 C CA . GLU A 1 78 ? -12.672 9.375 -4.395 1 98.75 78 GLU A CA 1
ATOM 611 C C . GLU A 1 78 ? -11.602 8.43 -3.867 1 98.75 78 GLU A C 1
ATOM 613 O O . GLU A 1 78 ? -11.789 7.215 -3.85 1 98.75 78 GLU A O 1
ATOM 618 N N . ILE A 1 79 ? -10.508 8.953 -3.447 1 98.56 79 ILE A N 1
ATOM 619 C CA . ILE A 1 79 ? -9.453 8.148 -2.846 1 98.56 79 ILE A CA 1
ATOM 620 C C . ILE A 1 79 ? -9.945 7.555 -1.528 1 98.56 79 ILE A C 1
ATOM 622 O O . ILE A 1 79 ? -9.789 6.352 -1.288 1 98.56 79 ILE A O 1
ATOM 626 N N . GLU A 1 80 ? -10.602 8.367 -0.709 1 98.62 80 GLU A N 1
ATOM 627 C CA . GLU A 1 80 ? -11.039 7.941 0.618 1 98.62 80 GLU A CA 1
ATOM 628 C C . GLU A 1 80 ? -12.102 6.848 0.525 1 98.62 80 GLU A C 1
ATOM 630 O O . GLU A 1 80 ? -12.203 5.996 1.413 1 98.62 80 GLU A O 1
ATOM 635 N N . ARG A 1 81 ? -12.852 6.832 -0.52 1 97.94 81 ARG A N 1
ATOM 636 C CA . ARG A 1 81 ? -13.922 5.863 -0.726 1 97.94 81 ARG A CA 1
ATOM 637 C C . ARG A 1 81 ? -13.406 4.621 -1.451 1 97.94 81 ARG A C 1
ATOM 639 O O . ARG A 1 81 ? -14.164 3.68 -1.693 1 97.94 81 ARG A O 1
ATOM 646 N N . GLY A 1 82 ? -12.211 4.609 -1.885 1 97.75 82 GLY A N 1
ATOM 647 C CA . GLY A 1 82 ? -11.625 3.465 -2.559 1 97.75 82 GLY A CA 1
ATOM 648 C C . GLY A 1 82 ? -12.055 3.334 -4.008 1 97.75 82 GLY A C 1
ATOM 649 O O . GLY A 1 82 ? -11.922 2.266 -4.605 1 97.75 82 GLY A O 1
ATOM 650 N N . VAL A 1 83 ? -12.57 4.34 -4.594 1 96.88 83 VAL A N 1
ATOM 651 C CA . VAL A 1 83 ? -13.07 4.297 -5.965 1 96.88 83 VAL A CA 1
ATOM 652 C C . VAL A 1 83 ? -11.945 4.668 -6.93 1 96.88 83 VAL A C 1
ATOM 654 O O . VAL A 1 83 ? -11.953 4.254 -8.094 1 96.88 83 VAL A O 1
ATOM 657 N N . LYS A 1 84 ? -10.898 5.418 -6.453 1 97.06 84 LYS A N 1
ATOM 658 C CA . LYS A 1 84 ? -9.742 5.809 -7.246 1 97.06 84 LYS A CA 1
ATOM 659 C C . LYS A 1 84 ? -8.453 5.262 -6.645 1 97.06 84 LYS A C 1
ATOM 661 O O . LYS A 1 84 ? -8.266 5.293 -5.426 1 97.06 84 LYS A O 1
ATOM 666 N N . GLU A 1 85 ? -7.652 4.871 -7.559 1 96.88 85 GLU A N 1
ATOM 667 C CA . GLU A 1 85 ? -6.316 4.441 -7.156 1 96.88 85 GLU A CA 1
ATOM 668 C C . GLU A 1 85 ? -5.387 5.641 -6.965 1 96.88 85 GLU A C 1
ATOM 670 O O . GLU A 1 85 ? -5.172 6.414 -7.898 1 96.88 85 GLU A O 1
ATOM 675 N N . PRO A 1 86 ? -4.922 5.805 -5.758 1 96.5 86 PRO A N 1
ATOM 676 C CA . PRO A 1 86 ? -3.936 6.879 -5.645 1 96.5 86 PRO A CA 1
ATOM 677 C C . PRO A 1 86 ? -2.553 6.465 -6.145 1 96.5 86 PRO A C 1
ATOM 679 O O . PRO A 1 86 ? -2.135 5.324 -5.945 1 96.5 86 PRO A O 1
ATOM 682 N N . SER A 1 87 ? -1.922 7.418 -6.84 1 95.94 87 SER A N 1
ATOM 683 C CA . SER A 1 87 ? -0.519 7.191 -7.168 1 95.94 87 SER A CA 1
ATOM 684 C C . SER A 1 87 ? 0.361 7.277 -5.922 1 95.94 87 SER A C 1
ATOM 686 O O . SER A 1 87 ? -0.066 7.797 -4.891 1 95.94 87 SER A O 1
ATOM 688 N N . SER A 1 88 ? 1.6 6.789 -6.051 1 96.62 88 SER A N 1
ATOM 689 C CA . SER A 1 88 ? 2.564 6.879 -4.961 1 96.62 88 SER A CA 1
ATOM 690 C C . SER A 1 88 ? 2.832 8.328 -4.578 1 96.62 88 SER A C 1
ATOM 692 O O . SER A 1 88 ? 2.979 8.648 -3.395 1 96.62 88 SER A O 1
ATOM 694 N N . GLU A 1 89 ? 2.848 9.188 -5.535 1 95.94 89 GLU A N 1
ATOM 695 C CA . GLU A 1 89 ? 3.053 10.602 -5.254 1 95.94 89 GLU A CA 1
ATOM 696 C C . GLU A 1 89 ? 1.858 11.195 -4.512 1 95.94 89 GLU A C 1
ATOM 698 O O . GLU A 1 89 ? 2.025 12.047 -3.635 1 95.94 89 GLU A O 1
ATOM 703 N N . MET A 1 90 ? 0.702 10.734 -4.883 1 96.38 90 MET A N 1
ATOM 704 C CA . MET A 1 90 ? -0.511 11.219 -4.23 1 96.38 90 MET A CA 1
ATOM 705 C C . MET A 1 90 ? -0.584 10.742 -2.785 1 96.38 90 MET A C 1
ATOM 707 O O . MET A 1 90 ? -0.995 11.492 -1.896 1 96.38 90 MET A O 1
ATOM 711 N N . ILE A 1 91 ? -0.234 9.484 -2.6 1 96.94 91 ILE A N 1
ATOM 712 C CA . ILE A 1 91 ? -0.178 8.961 -1.238 1 96.94 91 ILE A CA 1
ATOM 713 C C . ILE A 1 91 ? 0.776 9.812 -0.4 1 96.94 91 ILE A C 1
ATOM 715 O O . ILE A 1 91 ? 0.447 10.203 0.722 1 96.94 91 ILE A O 1
ATOM 719 N N . ALA A 1 92 ? 1.915 10.148 -0.926 1 95.69 92 ALA A N 1
ATOM 720 C CA . ALA A 1 92 ? 2.896 10.977 -0.23 1 95.69 92 ALA A CA 1
ATOM 721 C C . ALA A 1 92 ? 2.324 12.352 0.087 1 95.69 92 ALA A C 1
ATOM 723 O O . ALA A 1 92 ? 2.488 12.859 1.2 1 95.69 92 ALA A O 1
ATOM 724 N N . ALA A 1 93 ? 1.64 12.906 -0.9 1 96.56 93 ALA A N 1
ATOM 725 C CA . ALA A 1 93 ? 1.063 14.234 -0.723 1 96.56 93 ALA A CA 1
ATOM 726 C C . ALA A 1 93 ? -0.003 14.227 0.368 1 96.56 93 ALA A C 1
ATOM 728 O O . ALA A 1 93 ? -0.022 15.109 1.229 1 96.56 93 ALA A O 1
ATOM 729 N N . ILE A 1 94 ? -0.867 13.25 0.319 1 97.5 94 ILE A N 1
ATOM 730 C CA . ILE A 1 94 ? -1.983 13.188 1.255 1 97.5 94 ILE A CA 1
ATOM 731 C C . ILE A 1 94 ? -1.464 12.875 2.656 1 97.5 94 ILE A C 1
ATOM 733 O O . ILE A 1 94 ? -1.915 13.469 3.639 1 97.5 94 ILE A O 1
ATOM 737 N N . THR A 1 95 ? -0.587 11.953 2.725 1 96.94 95 THR A N 1
ATOM 738 C CA . THR A 1 95 ? -0.004 11.656 4.027 1 96.94 95 THR A CA 1
ATOM 739 C C . THR A 1 95 ? 0.708 12.883 4.594 1 96.94 95 THR A C 1
ATOM 741 O O . THR A 1 95 ? 0.615 13.164 5.789 1 96.94 95 THR A O 1
ATOM 744 N N . GLY A 1 96 ? 1.413 13.609 3.766 1 95.12 96 GLY A N 1
ATOM 745 C CA . GLY A 1 96 ? 2.016 14.859 4.195 1 95.12 96 GLY A CA 1
ATOM 746 C C . GLY A 1 96 ? 1.003 15.859 4.723 1 95.12 96 GLY A C 1
ATOM 747 O O . GLY A 1 96 ? 1.215 16.469 5.77 1 95.12 96 GLY A O 1
ATOM 748 N N . ALA A 1 97 ? -0.03 15.969 4.016 1 96.81 97 ALA A N 1
ATOM 749 C CA . ALA A 1 97 ? -1.088 16.891 4.402 1 96.81 97 ALA A CA 1
ATOM 750 C C . ALA A 1 97 ? -1.702 16.5 5.742 1 96.81 97 ALA A C 1
ATOM 752 O O . ALA A 1 97 ? -2.193 17.359 6.484 1 96.81 97 ALA A O 1
ATOM 753 N N . LEU A 1 98 ? -1.656 15.219 6.023 1 96.75 98 LEU A N 1
ATOM 754 C CA . LEU A 1 98 ? -2.236 14.711 7.262 1 96.75 98 LEU A CA 1
ATOM 755 C C . LEU A 1 98 ? -1.171 14.57 8.344 1 96.75 98 LEU A C 1
ATOM 757 O O . LEU A 1 98 ? -1.448 14.062 9.43 1 96.75 98 LEU A O 1
ATOM 761 N N . ASP A 1 99 ? 0.039 14.906 8.008 1 94.19 99 ASP A N 1
ATOM 762 C CA . ASP A 1 99 ? 1.18 14.922 8.914 1 94.19 99 ASP A CA 1
ATOM 763 C C . ASP A 1 99 ? 1.488 13.523 9.438 1 94.19 99 ASP A C 1
ATOM 765 O O . ASP A 1 99 ? 1.682 13.328 10.641 1 94.19 99 ASP A O 1
ATOM 769 N N . ILE A 1 100 ? 1.424 12.594 8.547 1 93.62 100 ILE A N 1
ATOM 770 C CA . ILE A 1 100 ? 1.853 11.227 8.836 1 93.62 100 ILE A CA 1
ATOM 771 C C . ILE A 1 100 ? 2.863 10.773 7.785 1 93.62 100 ILE A C 1
ATOM 773 O O . ILE A 1 100 ? 3.012 11.406 6.738 1 93.62 100 ILE A O 1
ATOM 777 N N . THR A 1 101 ? 3.492 9.688 8.164 1 92.69 101 THR A N 1
ATOM 778 C CA . THR A 1 101 ? 4.469 9.109 7.25 1 92.69 101 THR A CA 1
ATOM 779 C C . THR A 1 101 ? 3.887 7.883 6.547 1 92.69 101 THR A C 1
ATOM 781 O O . THR A 1 101 ? 2.834 7.375 6.938 1 92.69 101 THR A O 1
ATOM 784 N N . LEU A 1 102 ? 4.555 7.473 5.523 1 93.88 102 LEU A N 1
ATOM 785 C CA . LEU A 1 102 ? 4.156 6.246 4.84 1 93.88 102 LEU A CA 1
ATOM 786 C C . LEU A 1 102 ? 4.188 5.059 5.793 1 93.88 102 LEU A C 1
ATOM 788 O O . LEU A 1 102 ? 3.318 4.188 5.73 1 93.88 102 LEU A O 1
ATOM 792 N N . VAL A 1 103 ? 5.129 5.078 6.652 1 92.69 103 VAL A N 1
ATOM 793 C CA . VAL A 1 103 ? 5.238 3.977 7.602 1 92.69 103 VAL A CA 1
ATOM 794 C C . VAL A 1 103 ? 4.012 3.953 8.508 1 92.69 103 VAL A C 1
ATOM 796 O O . VAL A 1 103 ? 3.479 2.883 8.82 1 92.69 103 VAL A O 1
ATOM 799 N N . ASP A 1 104 ? 3.59 5.094 8.938 1 93.12 104 ASP A N 1
ATOM 800 C CA . ASP A 1 104 ? 2.387 5.172 9.758 1 93.12 104 ASP A CA 1
ATOM 801 C C . ASP A 1 104 ? 1.177 4.602 9.023 1 93.12 104 ASP A C 1
ATOM 803 O O . ASP A 1 104 ? 0.41 3.822 9.594 1 93.12 104 ASP A O 1
ATOM 807 N N . LEU A 1 105 ? 1.078 4.992 7.789 1 96.25 105 LEU A N 1
ATOM 808 C CA . LEU A 1 105 ? -0.056 4.559 6.977 1 96.25 105 LEU A CA 1
ATOM 809 C C . LEU A 1 105 ? -0.021 3.051 6.754 1 96.25 105 LEU A C 1
ATOM 811 O O . LEU A 1 105 ? -1 2.355 7.035 1 96.25 105 LEU A O 1
ATOM 815 N N . VAL A 1 106 ? 1.081 2.537 6.336 1 95.88 106 VAL A N 1
ATOM 816 C CA . VAL A 1 106 ? 1.219 1.133 5.965 1 95.88 106 VAL A CA 1
ATOM 817 C C . VAL A 1 106 ? 1.118 0.258 7.211 1 95.88 106 VAL A C 1
ATOM 819 O O . VAL A 1 106 ? 0.5 -0.808 7.18 1 95.88 106 VAL A O 1
ATOM 822 N N . SER A 1 107 ? 1.685 0.723 8.289 1 94.44 107 SER A N 1
ATOM 823 C CA . SER A 1 107 ? 1.603 -0.022 9.539 1 94.44 107 SER A CA 1
ATOM 824 C C . SER A 1 107 ? 0.161 -0.13 10.023 1 94.44 107 SER A C 1
ATOM 826 O O . SER A 1 107 ? -0.272 -1.194 10.469 1 94.44 107 SER A O 1
ATOM 828 N N . ALA A 1 108 ? -0.506 0.926 9.938 1 94.56 108 ALA A N 1
ATOM 829 C CA . ALA A 1 108 ? -1.902 0.93 10.359 1 94.56 108 ALA A CA 1
ATOM 830 C C . ALA A 1 108 ? -2.74 -0.018 9.508 1 94.56 108 ALA A C 1
ATOM 832 O O . ALA A 1 108 ? -3.604 -0.729 10.023 1 94.56 108 ALA A O 1
ATOM 833 N N . VAL A 1 109 ? -2.477 -0.006 8.242 1 95.38 109 VAL A N 1
ATOM 834 C CA . VAL A 1 109 ? -3.203 -0.881 7.328 1 95.38 109 VAL A CA 1
ATOM 835 C C . VAL A 1 109 ? -2.859 -2.338 7.625 1 95.38 109 VAL A C 1
ATOM 837 O O . VAL A 1 109 ? -3.742 -3.199 7.648 1 95.38 109 VAL A O 1
ATOM 840 N N . ALA A 1 110 ? -1.594 -2.602 7.871 1 94.19 110 ALA A N 1
ATOM 841 C CA . ALA A 1 110 ? -1.171 -3.953 8.234 1 94.19 110 ALA A CA 1
ATOM 842 C C . ALA A 1 110 ? -1.866 -4.422 9.508 1 94.19 110 ALA A C 1
ATOM 844 O O . ALA A 1 110 ? -2.352 -5.555 9.578 1 94.19 110 ALA A O 1
ATOM 845 N N . ASP A 1 111 ? -1.95 -3.541 10.445 1 92.06 111 ASP A N 1
ATOM 846 C CA . ASP A 1 111 ? -2.6 -3.861 11.711 1 92.06 111 ASP A CA 1
ATOM 847 C C . ASP A 1 111 ? -4.074 -4.195 11.5 1 92.06 111 ASP A C 1
ATOM 849 O O . ASP A 1 111 ? -4.594 -5.141 12.102 1 92.06 111 ASP A O 1
ATOM 853 N N . ARG A 1 112 ? -4.676 -3.463 10.68 1 90.38 112 ARG A N 1
ATOM 854 C CA . ARG A 1 112 ? -6.086 -3.691 10.391 1 90.38 112 ARG A CA 1
ATOM 855 C C . ARG A 1 112 ? -6.293 -5.035 9.703 1 90.38 112 ARG A C 1
ATOM 857 O O . ARG A 1 112 ? -7.242 -5.758 10.008 1 90.38 112 ARG A O 1
ATOM 864 N N . LEU A 1 113 ? -5.398 -5.328 8.844 1 89.88 113 LEU A N 1
ATOM 865 C CA . LEU A 1 113 ? -5.5 -6.582 8.102 1 89.88 113 LEU A CA 1
ATOM 866 C C . LEU A 1 113 ? -5.277 -7.773 9.023 1 89.88 113 LEU A C 1
ATOM 868 O O . LEU A 1 113 ? -5.949 -8.797 8.891 1 89.88 113 LEU A O 1
ATOM 872 N N . VAL A 1 114 ? -4.352 -7.637 9.883 1 85.81 114 VAL A N 1
ATOM 873 C CA . VAL A 1 114 ? -4.074 -8.711 10.836 1 85.81 114 VAL A CA 1
ATOM 874 C C . VAL A 1 114 ? -5.301 -8.953 11.711 1 85.81 114 VAL A C 1
ATOM 876 O O . VAL A 1 114 ? -5.664 -10.102 11.977 1 85.81 114 VAL A O 1
ATOM 879 N N . THR A 1 115 ? -5.934 -7.883 12.023 1 83.81 115 THR A N 1
ATOM 880 C CA . THR A 1 115 ? -7.129 -7.984 12.859 1 83.81 115 THR A CA 1
ATOM 881 C C . THR A 1 115 ? -8.273 -8.633 12.086 1 83.81 115 THR A C 1
ATOM 883 O O . THR A 1 115 ? -9.008 -9.461 12.633 1 83.81 115 THR A O 1
ATOM 886 N N . VAL A 1 116 ? -8.43 -8.266 10.891 1 79.25 116 VAL A N 1
ATOM 887 C CA . VAL A 1 116 ? -9.5 -8.797 10.055 1 79.25 116 VAL A CA 1
ATOM 888 C C . VAL A 1 116 ? -9.273 -10.289 9.805 1 79.25 116 VAL A C 1
ATOM 890 O O . VAL A 1 116 ? -10.219 -11.086 9.844 1 79.25 116 VAL A O 1
ATOM 893 N N . ARG A 1 117 ? -8.047 -10.641 9.484 1 75.81 117 ARG A N 1
ATOM 894 C CA . ARG A 1 117 ? -7.723 -12.047 9.258 1 75.81 117 ARG A CA 1
ATOM 895 C C . ARG A 1 117 ? -7.98 -12.875 10.516 1 75.81 117 ARG A C 1
ATOM 897 O O . ARG A 1 117 ? -8.477 -14 10.43 1 75.81 117 ARG A O 1
ATOM 904 N N . ALA A 1 118 ? -7.613 -12.32 11.609 1 72.31 118 ALA A N 1
ATOM 905 C CA . ALA A 1 118 ? -7.832 -13.016 12.883 1 72.31 118 ALA A CA 1
ATOM 906 C C . ALA A 1 118 ? -9.32 -13.227 13.141 1 72.31 118 ALA A C 1
ATOM 908 O O . ALA A 1 118 ? -9.711 -14.227 13.75 1 72.31 118 ALA A O 1
ATOM 909 N N . THR A 1 119 ? -10.031 -12.25 12.609 1 71 119 THR A N 1
ATOM 910 C CA . THR A 1 119 ? -11.469 -12.336 12.828 1 71 119 THR A CA 1
ATOM 911 C C . THR A 1 119 ? -12.117 -13.297 11.844 1 71 119 THR A C 1
ATOM 913 O O . THR A 1 119 ? -13.016 -14.055 12.203 1 71 119 THR A O 1
ATOM 916 N N . LEU A 1 120 ? -11.609 -13.156 10.641 1 64.06 120 LEU A N 1
ATOM 917 C CA . LEU A 1 120 ? -12.211 -13.984 9.602 1 64.06 120 LEU A CA 1
ATOM 918 C C . LEU A 1 120 ? -11.609 -15.383 9.602 1 64.06 120 LEU A C 1
ATOM 920 O O . LEU A 1 120 ? -12.258 -16.344 9.188 1 64.06 120 LEU A O 1
ATOM 924 N N . GLY A 1 121 ? -10.195 -15.391 9.648 1 58.81 121 GLY A N 1
ATOM 925 C CA . GLY A 1 121 ? -9.508 -16.672 9.672 1 58.81 121 GLY A CA 1
ATOM 926 C C . GLY A 1 121 ? -9.516 -17.328 11.039 1 58.81 121 GLY A C 1
ATOM 927 O O . GLY A 1 121 ? -9.727 -16.656 12.055 1 58.81 121 GLY A O 1
ATOM 928 N N . GLY A 1 122 ? -9.789 -18.641 11.102 1 48.09 122 GLY A N 1
ATOM 929 C CA . GLY A 1 122 ? -9.641 -19.422 12.312 1 48.09 122 GLY A CA 1
ATOM 930 C C . GLY A 1 122 ? -8.344 -19.141 13.055 1 48.09 122 GLY A C 1
ATOM 931 O O . GLY A 1 122 ? -7.492 -18.406 12.562 1 48.09 122 GLY A O 1
ATOM 932 N N . PRO A 1 123 ? -8.141 -19.594 14.297 1 44.5 123 PRO A N 1
ATOM 933 C CA . PRO A 1 123 ? -7.039 -19.312 15.219 1 44.5 123 PRO A CA 1
ATOM 934 C C . PRO A 1 123 ? -5.672 -19.406 14.539 1 44.5 123 PRO A C 1
ATOM 936 O O . PRO A 1 123 ? -5.402 -20.359 13.805 1 44.5 123 PRO A O 1
ATOM 939 N N . THR A 1 124 ? -5.109 -18.4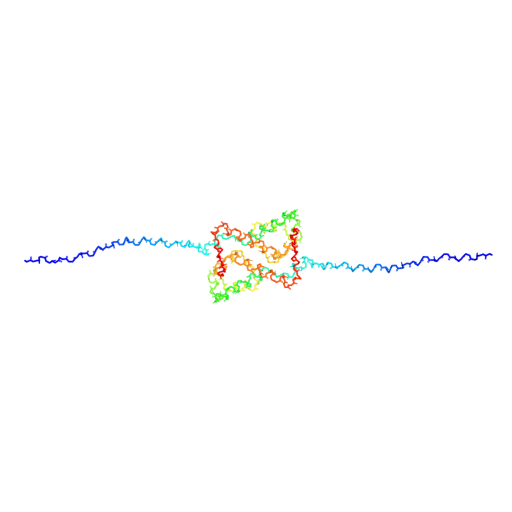06 14.023 1 42.84 124 THR A N 1
ATOM 940 C CA . THR A 1 124 ? -3.674 -18.531 13.789 1 42.84 124 THR A CA 1
ATOM 941 C C . THR A 1 124 ? -3.025 -19.391 14.875 1 42.84 124 THR A C 1
ATOM 943 O O . THR A 1 124 ? -3.195 -19.125 16.062 1 42.84 124 THR A O 1
ATOM 946 N N . CYS A 1 125 ? -2.801 -20.609 14.641 1 35.09 125 CYS A N 1
ATOM 947 C CA . CYS A 1 125 ? -2.047 -21.391 15.617 1 35.09 125 CYS A CA 1
ATOM 948 C C . CYS A 1 125 ? -0.822 -20.625 16.109 1 35.09 125 CYS A C 1
ATOM 950 O O . CYS A 1 125 ? 0.068 -20.312 15.312 1 35.09 125 CYS A O 1
ATOM 952 N N . ARG A 1 126 ? -0.914 -19.656 17 1 35.59 126 ARG A N 1
ATOM 953 C CA . ARG A 1 126 ? 0.246 -19.312 17.812 1 35.59 126 ARG A CA 1
ATOM 954 C C . ARG A 1 126 ? 1.081 -20.547 18.125 1 35.59 126 ARG A C 1
ATOM 956 O O . ARG A 1 126 ? 0.673 -21.391 18.922 1 35.59 126 ARG A O 1
ATOM 963 N N . ALA A 1 127 ? 1.589 -21.203 17.125 1 35.06 127 ALA A N 1
ATOM 964 C CA . ALA A 1 127 ? 2.539 -22.25 17.5 1 35.06 127 ALA A CA 1
ATOM 965 C C . ALA A 1 127 ? 3.408 -21.812 18.672 1 35.06 127 ALA A C 1
ATOM 967 O O . ALA A 1 127 ? 4.008 -20.734 18.641 1 35.06 127 ALA A O 1
ATOM 968 N N . ALA A 1 128 ? 3.084 -22.266 19.875 1 34.91 128 ALA A N 1
ATOM 969 C CA . ALA A 1 128 ? 3.738 -22.391 21.188 1 34.91 128 ALA A CA 1
ATOM 970 C C . ALA A 1 128 ? 5.199 -22.797 21.016 1 34.91 128 ALA A C 1
ATOM 972 O O . ALA A 1 128 ? 5.5 -23.938 20.656 1 34.91 128 ALA A O 1
ATOM 973 N N . PHE A 1 129 ? 6 -22.094 20.359 1 32.44 129 PHE A N 1
ATOM 974 C CA . PHE A 1 129 ? 7.387 -22.453 20.609 1 32.44 129 PHE A CA 1
ATOM 975 C C . PHE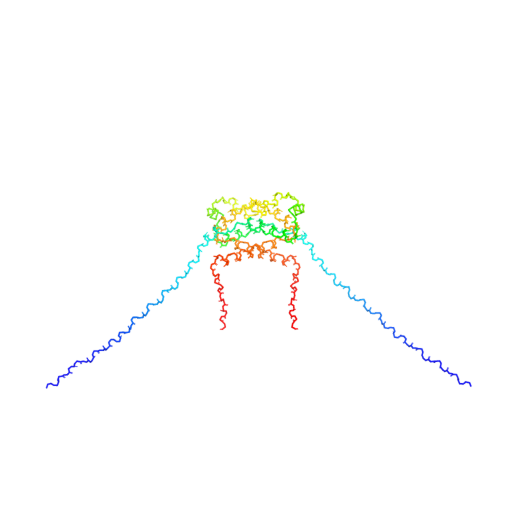 A 1 129 ? 7.672 -22.484 22.109 1 32.44 129 PHE A C 1
ATOM 977 O O . PHE A 1 129 ? 7.789 -21.422 22.75 1 32.44 129 PHE A O 1
ATOM 984 N N . ALA A 1 130 ? 6.832 -23.234 22.844 1 33.72 130 ALA A N 1
ATOM 985 C CA . ALA A 1 130 ? 7.367 -23.609 24.141 1 33.72 130 ALA A CA 1
ATOM 986 C C . ALA A 1 130 ? 8.781 -24.172 24.016 1 33.72 130 ALA A C 1
ATOM 988 O O . ALA A 1 130 ? 9.008 -25.141 23.297 1 33.72 130 ALA A O 1
ATOM 989 N N . LEU A 1 131 ? 9.812 -23.297 24.078 1 32.75 131 LEU A N 1
ATOM 990 C CA . LEU A 1 131 ? 11.172 -23.688 24.438 1 32.75 131 LEU A CA 1
ATOM 991 C C . LEU A 1 131 ? 11.156 -24.781 25.5 1 32.75 131 LEU A C 1
ATOM 993 O O . LEU A 1 131 ? 10.656 -24.578 26.609 1 32.75 131 LEU A O 1
ATOM 997 N N . ALA A 1 132 ? 11.062 -26 25.109 1 34.12 132 ALA A N 1
ATOM 998 C CA . ALA A 1 132 ? 11.531 -27.109 25.938 1 34.12 132 ALA A CA 1
ATOM 999 C C . ALA A 1 132 ? 12.875 -26.781 26.578 1 34.12 132 ALA A C 1
ATOM 1001 O O . ALA A 1 132 ? 13.867 -26.562 25.875 1 34.12 132 ALA A O 1
ATOM 1002 N N . ALA A 1 133 ? 12.828 -26.109 27.797 1 28.75 133 ALA A N 1
ATOM 1003 C CA . ALA A 1 133 ? 13.844 -26.453 28.797 1 28.75 133 ALA A CA 1
ATOM 1004 C C . ALA A 1 133 ? 13.625 -27.859 29.328 1 28.75 133 ALA A C 1
ATOM 1006 O O . ALA A 1 133 ? 12.484 -28.312 29.469 1 28.75 133 ALA A O 1
ATOM 1007 N N . MET B 1 1 ? 42.969 55.438 78.312 1 37.97 1 MET B N 1
ATOM 1008 C CA . MET B 1 1 ? 42.094 55.469 77.125 1 37.97 1 MET B CA 1
ATOM 1009 C C . MET B 1 1 ? 42.219 54.219 76.312 1 37.97 1 MET B C 1
ATOM 1011 O O . MET B 1 1 ? 43.281 53.938 75.75 1 37.97 1 MET B O 1
ATOM 1015 N N . ALA B 1 2 ? 41.594 53.062 76.812 1 48.44 2 ALA B N 1
ATOM 1016 C CA . ALA B 1 2 ? 41.656 51.719 76.25 1 48.44 2 ALA B CA 1
ATOM 1017 C C . ALA B 1 2 ? 41.125 51.688 74.812 1 48.44 2 ALA B C 1
ATOM 1019 O O . ALA B 1 2 ? 40.062 52.25 74.562 1 48.44 2 ALA B O 1
ATOM 1020 N N . GLU B 1 3 ? 41.969 51.781 73.75 1 49.41 3 GLU B N 1
ATOM 1021 C CA . GLU B 1 3 ? 41.719 51.719 72.312 1 49.41 3 GLU B CA 1
ATOM 1022 C C . GLU B 1 3 ? 40.938 50.5 71.938 1 49.41 3 GLU B C 1
ATOM 1024 O O . GLU B 1 3 ? 41.344 49.375 72.188 1 49.41 3 GLU B O 1
ATOM 1029 N N . THR B 1 4 ? 39.594 50.5 72 1 52.44 4 THR B N 1
ATOM 1030 C CA . THR B 1 4 ? 38.625 49.469 71.625 1 52.44 4 THR B CA 1
ATOM 1031 C C . THR B 1 4 ? 38.875 49 70.188 1 52.44 4 THR B C 1
ATOM 1033 O O . THR B 1 4 ? 38.875 49.781 69.25 1 52.44 4 THR B O 1
ATOM 1036 N N . ALA B 1 5 ? 39.625 47.875 70 1 57.44 5 ALA B N 1
ATOM 1037 C CA . ALA B 1 5 ? 39.875 47.25 68.75 1 57.44 5 ALA B CA 1
ATOM 1038 C C . ALA B 1 5 ? 38.594 47.062 67.938 1 57.44 5 ALA B C 1
ATOM 1040 O O . ALA B 1 5 ? 37.562 46.75 68.5 1 57.44 5 ALA B O 1
ATOM 1041 N N . PRO B 1 6 ? 38.531 47.75 66.688 1 60.25 6 PRO B N 1
ATOM 1042 C CA . PRO B 1 6 ? 37.312 47.656 65.938 1 60.25 6 PRO B CA 1
ATOM 1043 C C . PRO B 1 6 ? 36.906 46.219 65.625 1 60.25 6 PRO B C 1
ATOM 1045 O O . PRO B 1 6 ? 37.75 45.312 65.688 1 60.25 6 PRO B O 1
ATOM 1048 N N . PRO B 1 7 ? 35.625 45.844 65.75 1 59.69 7 PRO B N 1
ATOM 1049 C CA . PRO B 1 7 ? 35.156 44.469 65.562 1 59.69 7 PRO B CA 1
ATOM 1050 C C . PRO B 1 7 ? 35.5 43.875 64.25 1 59.69 7 PRO B C 1
ATOM 1052 O O . PRO B 1 7 ? 35.75 44.594 63.25 1 59.69 7 PRO B O 1
ATOM 1055 N N . PRO B 1 8 ? 36 42.625 64.125 1 57.34 8 PRO B N 1
ATOM 1056 C CA . PRO B 1 8 ? 36.438 41.969 62.875 1 57.34 8 PRO B CA 1
ATOM 1057 C C . PRO B 1 8 ? 35.375 42.031 61.781 1 57.34 8 PRO B C 1
ATOM 1059 O O . PRO B 1 8 ? 34.188 42.062 62.062 1 57.34 8 PRO B O 1
ATOM 1062 N N . GLN B 1 9 ? 35.656 42.688 60.656 1 54.38 9 GLN B N 1
ATOM 1063 C CA . GLN B 1 9 ? 34.781 42.812 59.5 1 54.38 9 GLN B CA 1
ATOM 1064 C C . GLN B 1 9 ? 34.312 41.438 59 1 54.38 9 GLN B C 1
ATOM 1066 O O . GLN B 1 9 ? 35.031 40.438 59.125 1 54.38 9 GLN B O 1
ATOM 1071 N N . PRO B 1 10 ? 33 41.156 59 1 51.78 10 PRO B N 1
ATOM 1072 C CA . PRO B 1 10 ? 32.469 39.844 58.562 1 51.78 10 PRO B CA 1
ATOM 1073 C C . PRO B 1 10 ? 33 39.438 57.188 1 51.78 10 PRO B C 1
ATOM 1075 O O . PRO B 1 10 ? 33.281 40.312 56.344 1 51.78 10 PRO B O 1
ATOM 1078 N N . VAL B 1 11 ? 33.875 38.469 57.031 1 49.94 11 VAL B N 1
ATOM 1079 C CA . VAL B 1 11 ? 34.375 37.844 55.812 1 49.94 11 VAL B CA 1
ATOM 1080 C C . VAL B 1 11 ? 33.219 37.5 54.875 1 49.94 11 VAL B C 1
ATOM 1082 O O . VAL B 1 11 ? 32.219 36.875 55.344 1 49.94 11 VAL B O 1
ATOM 1085 N N . HIS B 1 12 ? 32.75 38.406 54 1 46.66 12 HIS B N 1
ATOM 1086 C CA . HIS B 1 12 ? 31.766 38.062 52.969 1 46.66 12 HIS B CA 1
ATOM 1087 C C . HIS B 1 12 ? 32.188 36.812 52.188 1 46.66 12 HIS B C 1
ATOM 1089 O O . HIS B 1 12 ? 33.25 36.812 51.562 1 46.66 12 HIS B O 1
ATOM 1095 N N . ASP B 1 13 ? 31.844 35.594 52.625 1 44.84 13 ASP B N 1
ATOM 1096 C CA . ASP B 1 13 ? 32 34.375 51.875 1 44.84 13 ASP B CA 1
ATOM 1097 C C . ASP B 1 13 ? 31.5 34.531 50.438 1 44.84 13 ASP B C 1
ATOM 1099 O O . ASP B 1 13 ? 30.312 34.781 50.219 1 44.84 13 ASP B O 1
ATOM 1103 N N . ASP B 1 14 ? 32.281 35.188 49.531 1 45.69 14 ASP B N 1
ATOM 1104 C CA . ASP B 1 14 ? 31.938 35.219 48.125 1 45.69 14 ASP B CA 1
ATOM 1105 C C . ASP B 1 14 ? 31.562 33.844 47.625 1 45.69 14 ASP B C 1
ATOM 1107 O O . ASP B 1 14 ? 32.406 32.969 47.5 1 45.69 14 ASP B O 1
ATOM 1111 N N . VAL B 1 15 ? 30.391 33.281 48.031 1 52.19 15 VAL B N 1
ATOM 1112 C CA . VAL B 1 15 ? 29.953 32.062 47.375 1 52.19 15 VAL B CA 1
ATOM 1113 C C . VAL B 1 15 ? 30.094 32.188 45.844 1 52.19 15 VAL B C 1
ATOM 1115 O O . VAL B 1 15 ? 29.703 33.188 45.281 1 52.19 15 VAL B O 1
ATOM 1118 N N . PRO B 1 16 ? 31.125 31.453 45.281 1 54.06 16 PRO B N 1
ATOM 1119 C CA . PRO B 1 16 ? 31.25 31.562 43.844 1 54.06 16 PRO B CA 1
ATOM 1120 C C . PRO B 1 16 ? 29.922 31.484 43.125 1 54.06 16 PRO B C 1
ATOM 1122 O O . PRO B 1 16 ? 28.969 30.891 43.625 1 54.06 16 PRO B O 1
ATOM 1125 N N . PRO B 1 17 ? 29.641 32.438 42.219 1 50.84 17 PRO B N 1
ATOM 1126 C CA . PRO B 1 17 ? 28.375 32.406 41.469 1 50.84 17 PRO B CA 1
ATOM 1127 C C . PRO B 1 17 ? 28.047 30.984 40.969 1 50.84 17 PRO B C 1
ATOM 1129 O O . PRO B 1 17 ? 28.953 30.156 40.812 1 50.84 17 PRO B O 1
ATOM 1132 N N . ALA B 1 18 ? 26.859 30.484 41.375 1 48.88 18 ALA B N 1
ATOM 1133 C CA . ALA B 1 18 ? 26.344 29.203 40.906 1 48.88 18 ALA B CA 1
ATOM 1134 C C . ALA B 1 18 ? 26.688 28.984 39.438 1 48.88 18 ALA B C 1
ATOM 1136 O O . ALA B 1 18 ? 26.672 29.922 38.625 1 48.88 18 ALA B O 1
ATOM 1137 N N . ALA B 1 19 ? 27.625 28.031 39.094 1 48.81 19 ALA B N 1
ATOM 1138 C CA . ALA B 1 19 ? 27.938 27.578 37.75 1 48.81 19 ALA B CA 1
ATOM 1139 C C . ALA B 1 19 ? 26.688 27.547 36.875 1 48.81 19 ALA B C 1
ATOM 1141 O O . ALA B 1 19 ? 25.578 27.297 37.375 1 48.81 19 ALA B O 1
ATOM 1142 N N . ASP B 1 20 ? 26.688 28.391 35.781 1 49 20 ASP B N 1
ATOM 1143 C CA . ASP B 1 20 ? 25.641 28.422 34.75 1 49 20 ASP B CA 1
ATOM 1144 C C . ASP B 1 20 ? 25.094 27.031 34.5 1 49 20 ASP B C 1
ATOM 1146 O O . ASP B 1 20 ? 25.859 26.062 34.344 1 49 20 ASP B O 1
ATOM 1150 N N . ALA B 1 21 ? 23.859 26.734 34.969 1 50.69 21 ALA B N 1
ATOM 1151 C CA . ALA B 1 21 ? 23.156 25.5 34.656 1 50.69 21 ALA B CA 1
ATOM 1152 C C . ALA B 1 21 ? 23.438 25.047 33.219 1 50.69 21 ALA B C 1
ATOM 1154 O O . ALA B 1 21 ? 23.672 25.875 32.344 1 50.69 21 ALA B O 1
ATOM 1155 N N . PRO B 1 22 ? 24.016 23.812 33.031 1 51.03 22 PRO B N 1
ATOM 1156 C CA . PRO B 1 22 ? 24.281 23.359 31.656 1 51.03 22 PRO B CA 1
ATOM 1157 C C . PRO B 1 22 ? 23.141 23.719 30.688 1 51.03 22 PRO B C 1
ATOM 1159 O O . PRO B 1 22 ? 22 23.859 31.109 1 51.03 22 PRO B O 1
ATOM 1162 N N . PRO B 1 23 ? 23.469 24.438 29.578 1 44.5 23 PRO B N 1
ATOM 1163 C CA . PRO B 1 23 ? 22.391 24.734 28.625 1 44.5 23 PRO B CA 1
ATOM 1164 C C . PRO B 1 23 ? 21.422 23.578 28.469 1 44.5 23 PRO B C 1
ATOM 1166 O O . PRO B 1 23 ? 21.781 22.422 28.703 1 44.5 23 PRO B O 1
ATOM 1169 N N . SER B 1 24 ? 20.141 23.75 28.844 1 44.72 24 SER B N 1
ATOM 1170 C CA . SER B 1 24 ? 19.094 22.797 28.531 1 44.72 24 SER B CA 1
ATOM 1171 C C . SER B 1 24 ? 19.375 22.062 27.219 1 44.72 24 SER B C 1
ATOM 1173 O O . SER B 1 24 ? 19.828 22.672 26.25 1 44.72 24 SER B O 1
ATOM 1175 N N . SER B 1 25 ? 19.797 20.812 27.297 1 45.94 25 SER B N 1
ATOM 1176 C CA . SER B 1 25 ? 19.984 19.969 26.125 1 45.94 25 SER B CA 1
ATOM 1177 C C . SER B 1 25 ? 19.047 20.359 25 1 45.94 25 SER B C 1
ATOM 1179 O O . SER B 1 25 ? 17.828 20.469 25.219 1 45.94 25 SER B O 1
ATOM 1181 N N . ALA B 1 26 ? 19.484 21.234 24.062 1 46.03 26 ALA B N 1
ATOM 1182 C CA . ALA B 1 26 ? 18.797 21.438 22.781 1 46.03 26 ALA B CA 1
ATOM 1183 C C . ALA B 1 26 ? 18 20.203 22.391 1 46.03 26 ALA B C 1
ATOM 1185 O O . ALA B 1 26 ? 18.578 19.109 22.219 1 46.03 26 ALA B O 1
ATOM 1186 N N . ARG B 1 27 ? 16.828 19.984 22.922 1 44.31 27 ARG B N 1
ATOM 1187 C CA . ARG B 1 27 ? 15.961 18.969 22.328 1 44.31 27 ARG B CA 1
ATOM 1188 C C . ARG B 1 27 ? 16.219 18.859 20.828 1 44.31 27 ARG B C 1
ATOM 1190 O O . ARG B 1 27 ? 16.031 19.844 20.094 1 44.31 27 ARG B O 1
ATOM 1197 N N . ALA B 1 28 ? 17.172 18.141 20.359 1 45.34 28 ALA B N 1
ATOM 1198 C CA . ALA B 1 28 ? 17.297 17.844 18.938 1 45.34 28 ALA B CA 1
ATOM 1199 C C . ALA B 1 28 ? 15.938 17.922 18.234 1 45.34 28 ALA B C 1
ATOM 1201 O O . ALA B 1 28 ? 14.992 17.234 18.625 1 45.34 28 ALA B O 1
ATOM 1202 N N . SER B 1 29 ? 15.492 19.062 17.719 1 44.94 29 SER B N 1
ATOM 1203 C CA . SER B 1 29 ? 14.289 19.203 16.891 1 44.94 29 SER B CA 1
ATOM 1204 C C . SER B 1 29 ? 14.125 18.016 15.953 1 44.94 29 SER B C 1
ATOM 1206 O O . SER B 1 29 ? 14.984 17.766 15.109 1 44.94 29 SER B O 1
ATOM 1208 N N . LEU B 1 30 ? 13.5 16.891 16.438 1 48.25 30 LEU B N 1
ATOM 1209 C CA . LEU B 1 30 ? 13.141 15.867 15.469 1 48.25 30 LEU B CA 1
ATOM 1210 C C . LEU B 1 30 ? 12.93 16.469 14.086 1 48.25 30 LEU B C 1
ATOM 1212 O O . LEU B 1 30 ? 12.398 17.562 13.953 1 48.25 30 LEU B O 1
ATOM 1216 N N . PRO B 1 31 ? 13.773 16.047 13.148 1 51.09 31 PRO B N 1
ATOM 1217 C CA . PRO B 1 31 ? 13.453 16.594 11.82 1 51.09 31 PRO B CA 1
ATOM 1218 C C . PRO B 1 31 ? 11.953 16.766 11.602 1 51.09 31 PRO B C 1
ATOM 1220 O O . PRO B 1 31 ? 11.148 16 12.141 1 51.09 31 PRO B O 1
ATOM 1223 N N . ASP B 1 32 ? 11.539 17.875 11.18 1 52.69 32 ASP B N 1
ATOM 1224 C CA . ASP B 1 32 ? 10.156 18.203 10.867 1 52.69 32 ASP B CA 1
ATOM 1225 C C . ASP B 1 32 ? 9.508 17.125 10.008 1 52.69 32 ASP B C 1
ATOM 1227 O O . ASP B 1 32 ? 10.148 16.562 9.117 1 52.69 32 ASP B O 1
ATOM 1231 N N . LYS B 1 33 ? 8.523 16.359 10.609 1 57.69 33 LYS B N 1
ATOM 1232 C CA . LYS B 1 33 ? 7.773 15.289 9.961 1 57.69 33 LYS B CA 1
ATOM 1233 C C . LYS B 1 33 ? 7.648 15.539 8.461 1 57.69 33 LYS B C 1
ATOM 1235 O O . LYS B 1 33 ? 7.699 14.602 7.66 1 57.69 33 LYS B O 1
ATOM 1240 N N . THR B 1 34 ? 7.59 16.812 8.062 1 58 34 THR B N 1
ATOM 1241 C CA . THR B 1 34 ? 7.426 17.156 6.656 1 58 34 THR B CA 1
ATOM 1242 C C . THR B 1 34 ? 8.656 16.766 5.852 1 58 34 THR B C 1
ATOM 1244 O O . THR B 1 34 ? 8.539 16.297 4.719 1 58 34 THR B O 1
ATOM 1247 N N . THR B 1 35 ? 9.812 16.953 6.508 1 57.72 35 THR B N 1
ATOM 1248 C CA . THR B 1 35 ? 11.047 16.656 5.801 1 57.72 35 THR B CA 1
ATOM 1249 C C . THR B 1 35 ? 11.18 15.148 5.582 1 57.72 35 THR B C 1
ATOM 1251 O O . THR B 1 35 ? 11.711 14.711 4.559 1 57.72 35 THR B O 1
ATOM 1254 N N . TRP B 1 36 ? 10.719 14.461 6.539 1 54.81 36 TRP B N 1
ATOM 1255 C CA . TRP B 1 36 ? 10.82 13.008 6.41 1 54.81 36 TRP B CA 1
ATOM 1256 C C . TRP B 1 36 ? 9.938 12.5 5.277 1 54.81 36 TRP B C 1
ATOM 1258 O O . TRP B 1 36 ? 10.289 11.547 4.586 1 54.81 36 TRP B O 1
ATOM 1268 N N . THR B 1 37 ? 8.727 13.031 5.188 1 57.69 37 THR B N 1
ATOM 1269 C CA . THR B 1 37 ? 7.82 12.602 4.125 1 57.69 37 THR B CA 1
ATOM 1270 C C . THR B 1 37 ? 8.469 12.781 2.756 1 57.69 37 THR B C 1
ATOM 1272 O O . THR B 1 37 ? 8.211 12.016 1.83 1 57.69 37 THR B O 1
ATOM 1275 N N . ARG B 1 38 ? 9.531 13.711 2.768 1 58.69 38 ARG B N 1
ATOM 1276 C CA . ARG B 1 38 ? 10.188 13.969 1.49 1 58.69 38 ARG B CA 1
ATOM 1277 C C . ARG B 1 38 ? 11.289 12.945 1.225 1 58.69 38 ARG B C 1
ATOM 1279 O O . ARG B 1 38 ? 11.656 12.703 0.072 1 58.69 38 ARG B O 1
ATOM 1286 N N . ARG B 1 39 ? 11.641 12.273 2.299 1 73.69 39 ARG B N 1
ATOM 1287 C CA . ARG B 1 39 ? 12.758 11.352 2.111 1 73.69 39 ARG B CA 1
ATOM 1288 C C . ARG B 1 39 ? 12.289 9.906 2.123 1 73.69 39 ARG B C 1
ATOM 1290 O O . ARG B 1 39 ? 13.062 8.992 1.829 1 73.69 39 ARG B O 1
ATOM 1297 N N . GLU B 1 40 ? 11.023 9.797 2.229 1 83.12 40 GLU B N 1
ATOM 1298 C CA . GLU B 1 40 ? 10.5 8.43 2.312 1 83.12 40 GLU B CA 1
ATOM 1299 C C . GLU B 1 40 ? 10.328 7.82 0.926 1 83.12 40 GLU B C 1
ATOM 1301 O O . GLU B 1 40 ? 9.969 8.516 -0.025 1 83.12 40 GLU B O 1
ATOM 1306 N N . PRO B 1 41 ? 10.703 6.566 0.818 1 89.62 41 PRO B N 1
ATOM 1307 C CA . PRO B 1 41 ? 10.461 5.91 -0.468 1 89.62 41 PRO B CA 1
ATOM 1308 C C . PRO B 1 41 ? 8.984 5.918 -0.865 1 89.62 41 PRO B C 1
ATOM 1310 O O . PRO B 1 41 ? 8.109 6.008 -0.001 1 89.62 41 PRO B O 1
ATOM 1313 N N . LEU B 1 42 ? 8.852 5.859 -2.154 1 93.25 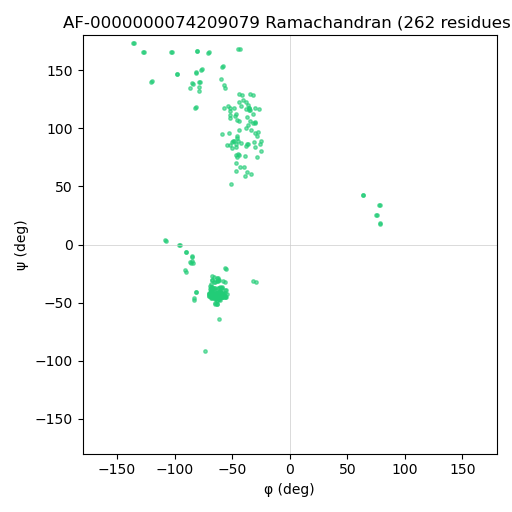42 LEU B N 1
ATOM 1314 C CA . LEU B 1 42 ? 7.477 5.785 -2.646 1 93.25 42 LEU B CA 1
ATOM 1315 C C . LEU B 1 42 ? 6.91 4.379 -2.469 1 93.25 42 LEU B C 1
ATOM 1317 O O . LEU B 1 42 ? 7.648 3.393 -2.553 1 93.25 42 LEU B O 1
ATOM 1321 N N . TRP B 1 43 ? 5.691 4.336 -2.299 1 94.75 43 TRP B N 1
ATOM 1322 C CA . TRP B 1 43 ? 4.98 3.078 -2.086 1 94.75 43 TRP B CA 1
ATOM 1323 C C . TRP B 1 43 ? 5.266 2.094 -3.217 1 94.75 43 TRP B C 1
ATOM 1325 O O . TRP B 1 43 ? 5.562 0.923 -2.967 1 94.75 43 TRP B O 1
ATOM 1335 N N . ARG B 1 44 ? 5.262 2.592 -4.465 1 96.38 44 ARG B N 1
ATOM 1336 C CA . ARG B 1 44 ? 5.422 1.688 -5.602 1 96.38 44 ARG B CA 1
ATOM 1337 C C . ARG B 1 44 ? 6.801 1.039 -5.598 1 96.38 44 ARG B C 1
ATOM 1339 O O . ARG B 1 44 ? 6.953 -0.117 -5.996 1 96.38 44 ARG B O 1
ATOM 1346 N N . HIS B 1 45 ? 7.754 1.769 -5.105 1 96.38 45 HIS B N 1
ATOM 1347 C CA . HIS B 1 45 ? 9.094 1.206 -5.031 1 96.38 45 HIS B CA 1
ATOM 1348 C C . HIS B 1 45 ? 9.172 0.089 -3.994 1 96.38 45 HIS B C 1
ATOM 1350 O O . HIS B 1 45 ? 9.766 -0.961 -4.25 1 96.38 45 HIS B O 1
ATOM 1356 N N . LEU B 1 46 ? 8.562 0.298 -2.887 1 95.94 46 LEU B N 1
ATOM 1357 C CA . LEU B 1 46 ? 8.586 -0.668 -1.794 1 95.94 46 LEU B CA 1
ATOM 1358 C C . LEU B 1 46 ? 7.824 -1.936 -2.172 1 95.94 46 LEU B C 1
ATOM 1360 O O . LEU B 1 46 ? 8.312 -3.047 -1.953 1 95.94 46 LEU B O 1
ATOM 1364 N N . VAL B 1 47 ? 6.676 -1.75 -2.717 1 97.5 47 VAL B N 1
ATOM 1365 C CA . VAL B 1 47 ? 5.852 -2.877 -3.141 1 97.5 47 VAL B CA 1
ATOM 1366 C C . VAL B 1 47 ? 6.57 -3.658 -4.238 1 97.5 47 VAL B C 1
ATOM 1368 O O . VAL B 1 47 ? 6.684 -4.883 -4.164 1 97.5 47 VAL B O 1
ATOM 1371 N N . GLY B 1 48 ? 7.004 -2.908 -5.254 1 98.31 48 GLY B N 1
ATOM 1372 C CA . GLY B 1 48 ? 7.691 -3.559 -6.359 1 98.31 48 GLY B CA 1
ATOM 1373 C C . GLY B 1 48 ? 8.883 -4.383 -5.914 1 98.31 48 GLY B C 1
ATOM 1374 O O . GLY B 1 48 ? 9.055 -5.523 -6.348 1 98.31 48 GLY B O 1
ATOM 1375 N N . GLU B 1 49 ? 9.656 -3.824 -5.062 1 97.62 49 GLU B N 1
ATOM 1376 C CA . GLU B 1 49 ? 10.844 -4.508 -4.559 1 97.62 49 GLU B CA 1
ATOM 1377 C C . GLU B 1 49 ? 10.461 -5.781 -3.805 1 97.62 49 GLU B C 1
ATOM 1379 O O . GLU B 1 49 ? 11.117 -6.816 -3.955 1 97.62 49 GLU B O 1
ATOM 1384 N N . ARG B 1 50 ? 9.445 -5.68 -3.033 1 97.56 50 ARG B N 1
ATOM 1385 C CA . ARG B 1 50 ? 9.023 -6.844 -2.26 1 97.56 50 ARG B CA 1
ATOM 1386 C C . ARG B 1 50 ? 8.516 -7.953 -3.174 1 97.56 50 ARG B C 1
ATOM 1388 O O . ARG B 1 50 ? 8.805 -9.133 -2.953 1 97.56 50 ARG B O 1
ATOM 1395 N N . LEU B 1 51 ? 7.742 -7.602 -4.168 1 98.38 51 LEU B N 1
ATOM 1396 C CA . LEU B 1 51 ? 7.238 -8.586 -5.121 1 98.38 51 LEU B CA 1
ATOM 1397 C C . LEU B 1 51 ? 8.391 -9.266 -5.859 1 98.38 51 LEU B C 1
ATOM 1399 O O . LEU B 1 51 ? 8.383 -10.484 -6.047 1 98.38 51 LEU B O 1
ATOM 1403 N N . ARG B 1 52 ? 9.32 -8.461 -6.219 1 98.44 52 ARG B N 1
ATOM 1404 C CA . ARG B 1 52 ? 10.5 -8.992 -6.891 1 98.44 52 ARG B CA 1
ATOM 1405 C C . ARG B 1 52 ? 11.242 -9.977 -5.996 1 98.44 52 ARG B C 1
ATOM 1407 O O . ARG B 1 52 ? 11.625 -11.062 -6.441 1 98.44 52 ARG B O 1
ATOM 1414 N N . GLN B 1 53 ? 11.445 -9.594 -4.77 1 98 53 GLN B N 1
ATOM 1415 C CA . GLN B 1 53 ? 12.133 -10.445 -3.807 1 98 53 GLN B CA 1
ATOM 1416 C C . GLN B 1 53 ? 11.422 -11.781 -3.643 1 98 53 GLN B C 1
ATOM 1418 O O . GLN B 1 53 ? 12.055 -12.836 -3.629 1 98 53 GLN B O 1
ATOM 1423 N N . LEU B 1 54 ? 10.156 -11.773 -3.553 1 97.25 54 LEU B N 1
ATOM 1424 C CA . LEU B 1 54 ? 9.359 -12.984 -3.363 1 97.25 54 LEU B CA 1
ATOM 1425 C C . LEU B 1 54 ? 9.422 -13.875 -4.598 1 97.25 54 LEU B C 1
ATOM 1427 O O . LEU B 1 54 ? 9.539 -15.102 -4.484 1 97.25 54 LEU B O 1
ATOM 1431 N N . ARG B 1 55 ? 9.312 -13.164 -5.738 1 98.38 55 ARG B N 1
ATOM 1432 C CA . ARG B 1 55 ? 9.445 -13.945 -6.969 1 98.38 55 ARG B CA 1
ATOM 1433 C C . ARG B 1 55 ? 10.781 -14.664 -7.02 1 98.38 55 ARG B C 1
ATOM 1435 O O . ARG B 1 55 ? 10.844 -15.852 -7.359 1 98.38 55 ARG B O 1
ATOM 1442 N N . HIS B 1 56 ? 11.852 -14.008 -6.629 1 98.19 56 HIS B N 1
ATOM 1443 C CA . HIS B 1 56 ? 13.188 -14.586 -6.633 1 98.19 56 HIS B CA 1
ATOM 1444 C C . HIS B 1 56 ? 13.312 -15.695 -5.594 1 98.19 56 HIS B C 1
ATOM 1446 O O . HIS B 1 56 ? 13.945 -16.719 -5.852 1 98.19 56 HIS B O 1
ATOM 1452 N N . LEU B 1 57 ? 12.734 -15.484 -4.465 1 96.56 57 LEU B N 1
ATOM 1453 C CA . LEU B 1 57 ? 12.766 -16.484 -3.406 1 96.56 57 LEU B CA 1
ATOM 1454 C C . LEU B 1 57 ? 12.086 -17.781 -3.861 1 96.56 57 LEU B C 1
ATOM 1456 O O . LEU B 1 57 ? 12.484 -18.875 -3.453 1 96.56 57 LEU B O 1
ATOM 1460 N N . ARG B 1 58 ? 11.141 -17.641 -4.695 1 96.06 58 ARG B N 1
ATOM 1461 C CA . ARG B 1 58 ? 10.398 -18.781 -5.215 1 96.06 58 ARG B CA 1
ATOM 1462 C C . ARG B 1 58 ? 11.117 -19.406 -6.406 1 96.06 58 ARG B C 1
ATOM 1464 O O . ARG B 1 58 ? 10.68 -20.422 -6.945 1 96.06 58 ARG B O 1
ATOM 1471 N N . GLY B 1 59 ? 12.133 -18.688 -6.895 1 97.88 59 GLY B N 1
ATOM 1472 C CA . GLY B 1 59 ? 12.906 -19.188 -8.023 1 97.88 59 GLY B CA 1
ATOM 1473 C C . GLY B 1 59 ? 12.18 -19.047 -9.352 1 97.88 59 GLY B C 1
ATOM 1474 O O . GLY B 1 59 ? 12.43 -19.812 -10.281 1 97.88 59 GLY B O 1
ATOM 1475 N N . GLU B 1 60 ? 11.312 -18.125 -9.414 1 98.12 60 GLU B N 1
ATOM 1476 C CA . GLU B 1 60 ? 10.508 -17.969 -10.625 1 98.12 60 GLU B CA 1
ATOM 1477 C C . GLU B 1 60 ? 11.07 -16.891 -11.531 1 98.12 60 GLU B C 1
ATOM 1479 O O . GLU B 1 60 ? 11.617 -15.891 -11.055 1 98.12 60 GLU B O 1
ATOM 1484 N N . THR B 1 61 ? 10.883 -17.156 -12.781 1 98.5 61 THR B N 1
ATOM 1485 C CA . THR B 1 61 ? 11.172 -16.125 -13.766 1 98.5 61 THR B CA 1
ATOM 1486 C C . THR B 1 61 ? 10.008 -15.133 -13.867 1 98.5 61 THR B C 1
ATOM 1488 O O . THR B 1 61 ? 8.922 -15.391 -13.336 1 98.5 61 THR B O 1
ATOM 1491 N N . LEU B 1 62 ? 10.312 -14.008 -14.531 1 98.75 62 LEU B N 1
ATOM 1492 C CA . LEU B 1 62 ? 9.25 -13.047 -14.789 1 98.75 62 LEU B CA 1
ATOM 1493 C C . LEU B 1 62 ? 8.094 -13.703 -15.547 1 98.75 62 LEU B C 1
ATOM 1495 O O . LEU B 1 62 ? 6.926 -13.469 -15.227 1 98.75 62 LEU B O 1
ATOM 1499 N N . ASP B 1 63 ? 8.375 -14.547 -16.469 1 98.69 63 ASP B N 1
ATOM 1500 C CA . ASP B 1 63 ? 7.387 -15.195 -17.328 1 98.69 63 ASP B CA 1
ATOM 1501 C C . ASP B 1 63 ? 6.488 -16.125 -16.516 1 98.69 63 ASP B C 1
ATOM 1503 O O . ASP B 1 63 ? 5.266 -16.109 -16.672 1 98.69 63 ASP B O 1
ATOM 1507 N N . GLN B 1 64 ? 7.066 -16.891 -15.641 1 98.5 64 GLN B N 1
ATOM 1508 C CA . GLN B 1 64 ? 6.316 -17.844 -14.836 1 98.5 64 GLN B CA 1
ATOM 1509 C C . GLN B 1 64 ? 5.324 -17.141 -13.922 1 98.5 64 GLN B C 1
ATOM 1511 O O . GLN B 1 64 ? 4.145 -17.5 -13.883 1 98.5 64 GLN B O 1
ATOM 1516 N N . THR B 1 65 ? 5.758 -16.172 -13.25 1 98.38 65 THR B N 1
ATOM 1517 C CA . THR B 1 65 ? 4.902 -15.43 -12.328 1 98.38 65 THR B CA 1
ATOM 1518 C C . THR B 1 65 ? 3.84 -14.641 -13.086 1 98.38 65 THR B C 1
ATOM 1520 O O . THR B 1 65 ? 2.674 -14.617 -12.688 1 98.38 65 THR B O 1
ATOM 1523 N N . ALA B 1 66 ? 4.242 -13.969 -14.141 1 98.69 66 ALA B N 1
ATOM 1524 C CA . ALA B 1 66 ? 3.316 -13.164 -14.938 1 98.69 66 ALA B CA 1
ATOM 1525 C C . ALA B 1 66 ? 2.193 -14.023 -15.508 1 98.69 66 ALA B C 1
ATOM 1527 O O . ALA B 1 66 ? 1.028 -13.617 -15.508 1 98.69 66 ALA B O 1
ATOM 1528 N N . ARG B 1 67 ? 2.504 -15.172 -15.945 1 98.31 67 ARG B N 1
ATOM 1529 C CA . ARG B 1 67 ? 1.511 -16.094 -16.484 1 98.31 67 ARG B CA 1
ATOM 1530 C C . ARG B 1 67 ? 0.485 -16.469 -15.43 1 98.31 67 ARG B C 1
ATOM 1532 O O . ARG B 1 67 ? -0.72 -16.453 -15.688 1 98.31 67 ARG B O 1
ATOM 1539 N N . ARG B 1 68 ? 0.953 -16.75 -14.258 1 97 68 ARG B N 1
ATOM 1540 C CA . ARG B 1 68 ? 0.053 -17.125 -13.172 1 97 68 ARG B CA 1
ATOM 1541 C C . ARG B 1 68 ? -0.815 -15.945 -12.75 1 97 68 ARG B C 1
ATOM 1543 O O . ARG B 1 68 ? -1.953 -16.141 -12.312 1 97 68 ARG B O 1
ATOM 1550 N N . ALA B 1 69 ? -0.263 -14.828 -12.906 1 97.5 69 ALA B N 1
ATOM 1551 C CA . ALA B 1 69 ? -0.976 -13.617 -12.5 1 97.5 69 ALA B CA 1
ATOM 1552 C C . ALA B 1 69 ? -1.917 -13.148 -13.602 1 97.5 69 ALA B C 1
ATOM 1554 O O . ALA B 1 69 ? -2.752 -12.266 -13.383 1 97.5 69 ALA B O 1
ATOM 1555 N N . GLY B 1 70 ? -1.79 -13.594 -14.758 1 97.81 70 GLY B N 1
ATOM 1556 C CA . GLY B 1 70 ? -2.613 -13.188 -15.891 1 97.81 70 GLY B CA 1
ATOM 1557 C C . GLY B 1 70 ? -2.207 -11.844 -16.469 1 97.81 70 GLY B C 1
ATOM 1558 O O . GLY B 1 70 ? -3.059 -11.062 -16.891 1 97.81 70 GLY B O 1
ATOM 1559 N N . ILE B 1 71 ? -0.906 -11.539 -16.438 1 97.56 71 ILE B N 1
ATOM 1560 C CA . ILE B 1 71 ? -0.407 -10.281 -16.969 1 97.56 71 ILE B CA 1
ATOM 1561 C C . ILE B 1 71 ? 0.843 -10.531 -17.812 1 97.56 71 ILE B C 1
ATOM 1563 O O . ILE B 1 71 ? 1.333 -11.664 -17.875 1 97.56 71 ILE B O 1
ATOM 1567 N N . SER B 1 72 ? 1.321 -9.5 -18.469 1 98.19 72 SER B N 1
ATOM 1568 C CA . SER B 1 72 ? 2.527 -9.656 -19.281 1 98.19 72 SER B CA 1
ATOM 1569 C C . SER B 1 72 ? 3.783 -9.586 -18.406 1 98.19 72 SER B C 1
ATOM 1571 O O . SER B 1 72 ? 3.809 -8.883 -17.391 1 98.19 72 SER B O 1
ATOM 1573 N N . PRO B 1 73 ? 4.836 -10.32 -18.797 1 98.56 73 PRO B N 1
ATOM 1574 C CA . PRO B 1 73 ? 6.109 -10.203 -18.094 1 98.56 73 PRO B CA 1
ATOM 1575 C C . PRO B 1 73 ? 6.645 -8.773 -18.062 1 98.56 73 PRO B C 1
ATOM 1577 O O . PRO B 1 73 ? 7.27 -8.359 -17.094 1 98.56 73 PRO B O 1
ATOM 1580 N N . GLN B 1 74 ? 6.355 -8.023 -19.109 1 98.56 74 GLN B N 1
ATOM 1581 C CA . GLN B 1 74 ? 6.785 -6.629 -19.156 1 98.56 74 GLN B CA 1
ATOM 1582 C C . GLN B 1 74 ? 6.094 -5.801 -18.078 1 98.56 74 GLN B C 1
ATOM 1584 O O . GLN B 1 74 ? 6.73 -4.984 -17.406 1 98.56 74 GLN B O 1
ATOM 1589 N N . TYR B 1 75 ? 4.844 -6.012 -18 1 98.25 75 TYR B N 1
ATOM 1590 C CA . TYR B 1 75 ? 4.07 -5.293 -16.984 1 98.25 75 TYR B CA 1
ATOM 1591 C C . TYR B 1 75 ? 4.551 -5.645 -15.586 1 98.25 75 TYR B C 1
ATOM 1593 O O . TYR B 1 75 ? 4.734 -4.762 -14.75 1 98.25 75 TYR B O 1
ATOM 1601 N N . LEU B 1 76 ? 4.77 -6.906 -15.328 1 98.69 76 LEU B N 1
ATOM 1602 C CA . LEU B 1 76 ? 5.297 -7.34 -14.039 1 98.69 76 LEU B CA 1
ATOM 1603 C C . LEU B 1 76 ? 6.648 -6.695 -13.766 1 98.69 76 LEU B C 1
ATOM 1605 O O . LEU B 1 76 ? 6.902 -6.223 -12.656 1 98.69 76 LEU B O 1
ATOM 1609 N N . SER B 1 77 ? 7.504 -6.684 -14.75 1 98.81 77 SER B N 1
ATOM 1610 C CA . SER B 1 77 ? 8.82 -6.074 -14.617 1 98.81 77 SER B CA 1
ATOM 1611 C C . SER B 1 77 ? 8.719 -4.602 -14.25 1 98.81 77 SER B C 1
ATOM 1613 O O . SER B 1 77 ? 9.445 -4.117 -13.383 1 98.81 77 SER B O 1
ATOM 1615 N N . GLU B 1 78 ? 7.805 -3.906 -14.898 1 98.75 78 GLU B N 1
ATOM 1616 C CA . GLU B 1 78 ? 7.602 -2.488 -14.625 1 98.75 78 GLU B CA 1
ATOM 1617 C C . GLU B 1 78 ? 7.082 -2.27 -13.203 1 98.75 78 GLU B C 1
ATOM 1619 O O . GLU B 1 78 ? 7.473 -1.31 -12.539 1 98.75 78 GLU B O 1
ATOM 1624 N N . ILE B 1 79 ? 6.254 -3.127 -12.766 1 98.5 79 ILE B N 1
ATOM 1625 C CA . ILE B 1 79 ? 5.754 -3.062 -11.391 1 98.5 79 ILE B CA 1
ATOM 1626 C C . ILE B 1 79 ? 6.898 -3.324 -10.414 1 98.5 79 ILE B C 1
ATOM 1628 O O . ILE B 1 79 ? 7.09 -2.572 -9.453 1 98.5 79 ILE B O 1
ATOM 1632 N N . GLU B 1 80 ? 7.73 -4.324 -10.695 1 98.62 80 GLU B N 1
ATOM 1633 C CA . GLU B 1 80 ? 8.797 -4.73 -9.789 1 98.62 80 GLU B CA 1
ATOM 1634 C C . GLU B 1 80 ? 9.867 -3.646 -9.672 1 98.62 80 GLU B C 1
ATOM 1636 O O . GLU B 1 80 ? 10.516 -3.518 -8.633 1 98.62 80 GLU B O 1
ATOM 1641 N N . ARG B 1 81 ? 10.023 -2.857 -10.672 1 97.94 81 ARG B N 1
ATOM 1642 C CA . ARG B 1 81 ? 11.023 -1.795 -10.711 1 97.94 81 ARG B CA 1
ATOM 1643 C C . ARG B 1 81 ? 10.461 -0.488 -10.172 1 97.94 81 ARG B C 1
ATOM 1645 O O . ARG B 1 81 ? 11.164 0.52 -10.102 1 97.94 81 ARG B O 1
ATOM 1652 N N . GLY B 1 82 ? 9.234 -0.431 -9.891 1 97.75 82 GLY B N 1
ATOM 1653 C CA . GLY B 1 82 ? 8.609 0.76 -9.336 1 97.75 82 GLY B CA 1
ATOM 1654 C C . GLY B 1 82 ? 8.328 1.828 -10.375 1 97.75 82 GLY B C 1
ATOM 1655 O O . GLY B 1 82 ? 8.125 2.996 -10.039 1 97.75 82 GLY B O 1
ATOM 1656 N N . VAL B 1 83 ? 8.312 1.503 -11.602 1 96.94 83 VAL B N 1
ATOM 1657 C CA . VAL B 1 83 ? 8.102 2.469 -12.672 1 96.94 83 VAL B CA 1
ATOM 1658 C C . VAL B 1 83 ? 6.617 2.57 -13 1 96.94 83 VAL B C 1
ATOM 1660 O O . VAL B 1 83 ? 6.148 3.602 -13.492 1 96.94 83 VAL B O 1
ATOM 1663 N N . LYS B 1 84 ? 5.797 1.518 -12.664 1 97.19 84 LYS B N 1
ATOM 1664 C CA . LYS B 1 84 ? 4.352 1.493 -12.875 1 97.19 84 LYS B CA 1
ATOM 1665 C C . LYS B 1 84 ? 3.607 1.316 -11.555 1 97.19 84 LYS B C 1
ATOM 1667 O O . LYS B 1 84 ? 4.012 0.513 -10.711 1 97.19 84 LYS B O 1
ATOM 1672 N N . GLU B 1 85 ? 2.564 2.059 -11.531 1 96.81 85 GLU B N 1
ATOM 1673 C CA . GLU B 1 85 ? 1.672 1.902 -10.391 1 96.81 85 GLU B CA 1
ATOM 1674 C C . GLU B 1 85 ? 0.748 0.701 -10.57 1 96.81 85 GLU B C 1
ATOM 1676 O O . GLU B 1 85 ? -0.011 0.634 -11.539 1 96.81 85 GLU B O 1
ATOM 1681 N N . PRO B 1 86 ? 0.877 -0.236 -9.68 1 96.56 86 PRO B N 1
ATOM 1682 C CA . PRO B 1 86 ? -0.113 -1.309 -9.805 1 96.56 86 PRO B CA 1
ATOM 1683 C C . PRO B 1 86 ? -1.472 -0.925 -9.227 1 96.56 86 PRO B C 1
ATOM 1685 O O . PRO B 1 86 ? -1.54 -0.243 -8.195 1 96.56 86 PRO B O 1
ATOM 1688 N N . SER B 1 87 ? -2.512 -1.347 -9.953 1 95.94 87 SER B N 1
ATOM 1689 C CA . SER B 1 87 ? -3.842 -1.219 -9.367 1 95.94 87 SER B CA 1
ATOM 1690 C C . SER B 1 87 ? -4.039 -2.207 -8.219 1 95.94 87 SER B C 1
ATOM 1692 O O . SER B 1 87 ? -3.275 -3.164 -8.078 1 95.94 87 SER B O 1
ATOM 1694 N N . SER B 1 88 ? -5.078 -1.965 -7.43 1 96.56 88 SER B N 1
ATOM 1695 C CA . SER B 1 88 ? -5.422 -2.873 -6.34 1 96.56 88 SER B CA 1
ATOM 1696 C C . SER B 1 88 ? -5.727 -4.273 -6.859 1 96.56 88 SER B C 1
ATOM 1698 O O . SER B 1 88 ? -5.359 -5.27 -6.234 1 96.56 88 SER B O 1
ATOM 1700 N N . GLU B 1 89 ? -6.352 -4.348 -7.98 1 96 89 GLU B N 1
ATOM 1701 C CA . GLU B 1 89 ? -6.645 -5.648 -8.578 1 96 89 GLU B CA 1
ATOM 1702 C C . GLU B 1 89 ? -5.367 -6.352 -9.031 1 96 89 GLU B C 1
ATOM 1704 O O . GLU B 1 89 ? -5.25 -7.57 -8.914 1 96 89 GLU B O 1
ATOM 1709 N N . MET B 1 90 ? -4.453 -5.566 -9.508 1 96.44 90 MET B N 1
ATOM 1710 C CA . MET B 1 90 ? -3.186 -6.129 -9.961 1 96.44 90 MET B CA 1
ATOM 1711 C C . MET B 1 90 ? -2.363 -6.633 -8.773 1 96.44 90 MET B C 1
ATOM 1713 O O . MET B 1 90 ? -1.724 -7.684 -8.859 1 96.44 90 MET B O 1
ATOM 1717 N N . ILE B 1 91 ? -2.354 -5.848 -7.734 1 97 91 ILE B N 1
ATOM 1718 C CA . ILE B 1 91 ? -1.677 -6.293 -6.523 1 97 91 ILE B CA 1
ATOM 1719 C C . ILE B 1 91 ? -2.258 -7.633 -6.07 1 97 91 ILE B C 1
ATOM 1721 O O . ILE B 1 91 ? -1.516 -8.562 -5.754 1 97 91 ILE B O 1
ATOM 1725 N N . ALA B 1 92 ? -3.547 -7.77 -6.078 1 95.62 92 ALA B N 1
ATOM 1726 C CA . ALA B 1 92 ? -4.215 -9.008 -5.688 1 95.62 92 ALA B CA 1
ATOM 1727 C C . ALA B 1 92 ? -3.812 -10.156 -6.602 1 95.62 92 ALA B C 1
ATOM 1729 O O . ALA B 1 92 ? -3.521 -11.258 -6.129 1 95.62 92 ALA B O 1
ATOM 1730 N N . ALA B 1 93 ? -3.785 -9.859 -7.875 1 96.62 93 ALA B N 1
ATOM 1731 C CA . ALA B 1 93 ? -3.434 -10.891 -8.852 1 96.62 93 ALA B CA 1
ATOM 1732 C C . ALA B 1 93 ? -1.998 -11.367 -8.648 1 96.62 93 ALA B C 1
ATOM 1734 O O . ALA B 1 93 ? -1.732 -12.57 -8.656 1 96.62 93 ALA B O 1
ATOM 1735 N N . ILE B 1 94 ? -1.102 -10.43 -8.484 1 97.56 94 ILE B N 1
ATOM 1736 C CA . ILE B 1 94 ? 0.314 -10.766 -8.375 1 97.56 94 ILE B CA 1
ATOM 1737 C C . ILE B 1 94 ? 0.573 -11.477 -7.047 1 97.56 94 ILE B C 1
ATOM 1739 O O . ILE B 1 94 ? 1.318 -12.453 -6.996 1 97.56 94 ILE B O 1
ATOM 1743 N N . THR B 1 95 ? 0.007 -10.953 -6.031 1 96.94 95 THR B N 1
ATOM 1744 C CA . THR B 1 95 ? 0.161 -11.633 -4.746 1 96.94 95 THR B CA 1
ATOM 1745 C C . THR B 1 95 ? -0.405 -13.047 -4.809 1 96.94 95 THR B C 1
ATOM 1747 O O . THR B 1 95 ? 0.187 -13.984 -4.266 1 96.94 95 THR B O 1
ATOM 1750 N N . GLY B 1 96 ? -1.54 -13.219 -5.445 1 95.06 96 GLY B N 1
ATOM 1751 C CA . GLY B 1 96 ? -2.078 -14.555 -5.66 1 95.06 96 GLY B CA 1
ATOM 1752 C C . GLY B 1 96 ? -1.129 -15.469 -6.414 1 95.06 96 GLY B C 1
ATOM 1753 O O . GLY B 1 96 ? -0.93 -16.625 -6.023 1 95.06 96 GLY B O 1
ATOM 1754 N N . ALA B 1 97 ? -0.574 -14.93 -7.41 1 96.81 97 ALA B N 1
ATOM 1755 C CA . ALA B 1 97 ? 0.363 -15.695 -8.227 1 96.81 97 ALA B CA 1
ATOM 1756 C C . ALA B 1 97 ? 1.588 -16.109 -7.414 1 96.81 97 ALA B C 1
ATOM 1758 O O . ALA B 1 97 ? 2.209 -17.141 -7.695 1 96.81 97 ALA B O 1
ATOM 1759 N N . LEU B 1 98 ? 1.907 -15.305 -6.438 1 96.81 98 LEU B N 1
ATOM 1760 C CA . LEU B 1 98 ? 3.076 -15.562 -5.605 1 96.81 98 LEU B CA 1
ATOM 1761 C C . LEU B 1 98 ? 2.682 -16.312 -4.336 1 96.81 98 LEU B C 1
ATOM 1763 O O . LEU B 1 98 ? 3.518 -16.531 -3.457 1 96.81 98 LEU B O 1
ATOM 1767 N N . ASP B 1 99 ? 1.433 -16.578 -4.195 1 94.31 99 ASP B N 1
ATOM 1768 C CA . ASP B 1 99 ? 0.867 -17.344 -3.094 1 94.31 99 ASP B CA 1
ATOM 1769 C C . ASP B 1 99 ? 1.079 -16.641 -1.757 1 94.31 99 ASP B C 1
ATOM 1771 O O . ASP B 1 99 ? 1.505 -17.266 -0.781 1 94.31 99 ASP B O 1
ATOM 1775 N N . ILE B 1 100 ? 0.867 -15.367 -1.8 1 93.62 100 ILE B N 1
ATOM 1776 C CA . ILE B 1 100 ? 0.864 -14.57 -0.574 1 93.62 100 ILE B CA 1
ATOM 1777 C C . ILE B 1 100 ? -0.423 -13.758 -0.49 1 93.62 100 ILE B C 1
ATOM 1779 O O . ILE B 1 100 ? -1.151 -13.633 -1.478 1 93.62 100 ILE B O 1
ATOM 1783 N N . THR B 1 101 ? -0.6 -13.281 0.721 1 92.75 101 THR B N 1
ATOM 1784 C CA . THR B 1 101 ? -1.771 -12.445 0.948 1 92.75 101 THR B CA 1
ATOM 1785 C C . THR B 1 101 ? -1.384 -10.969 0.979 1 92.75 101 THR B C 1
ATOM 1787 O O . THR B 1 101 ? -0.199 -10.633 1.05 1 92.75 101 THR B O 1
ATOM 1790 N N . LEU B 1 102 ? -2.369 -10.133 0.892 1 94 102 LEU B N 1
ATOM 1791 C CA . LEU B 1 102 ? -2.129 -8.703 1.025 1 94 102 LEU B CA 1
ATOM 1792 C C . LEU B 1 102 ? -1.499 -8.383 2.377 1 94 102 LEU B C 1
ATOM 1794 O O . LEU B 1 102 ? -0.623 -7.516 2.469 1 94 102 LEU B O 1
ATOM 1798 N N . VAL B 1 103 ? -1.921 -9.078 3.357 1 92.62 103 VAL B N 1
ATOM 1799 C CA . VAL B 1 103 ? -1.381 -8.836 4.691 1 92.62 103 VAL B CA 1
ATOM 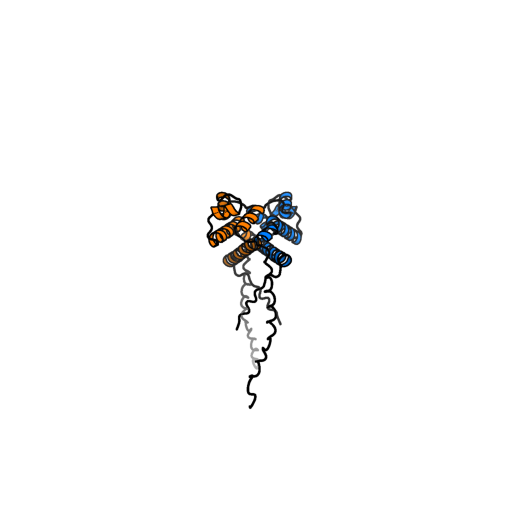1800 C C . VAL B 1 103 ? 0.112 -9.156 4.711 1 92.62 103 VAL B C 1
ATOM 1802 O O . VAL B 1 103 ? 0.902 -8.43 5.32 1 92.62 103 VAL B O 1
ATOM 1805 N N . ASP B 1 104 ? 0.484 -10.219 4.082 1 93.19 104 ASP B N 1
ATOM 1806 C CA . ASP B 1 104 ? 1.896 -10.578 3.998 1 93.19 104 ASP B CA 1
ATOM 1807 C C . ASP B 1 104 ? 2.701 -9.469 3.318 1 93.19 104 ASP B C 1
ATOM 1809 O O . ASP B 1 104 ? 3.768 -9.086 3.801 1 93.19 104 ASP B O 1
ATOM 1813 N N . LEU B 1 105 ? 2.131 -9 2.246 1 96.31 105 LEU B N 1
ATOM 1814 C CA . LEU B 1 105 ? 2.811 -7.969 1.466 1 96.31 105 LEU B CA 1
ATOM 1815 C C . LEU B 1 105 ? 2.943 -6.68 2.268 1 96.31 105 LEU B C 1
ATOM 1817 O O . LEU B 1 105 ? 4.047 -6.145 2.416 1 96.31 105 LEU B O 1
ATOM 1821 N N . VAL B 1 106 ? 1.883 -6.215 2.82 1 95.88 106 VAL B N 1
ATOM 1822 C CA . VAL B 1 106 ? 1.838 -4.934 3.514 1 95.88 106 VAL B CA 1
ATOM 1823 C C . VAL B 1 106 ? 2.66 -5.012 4.797 1 95.88 106 VAL B C 1
ATOM 1825 O O . VAL B 1 106 ? 3.369 -4.066 5.148 1 95.88 106 VAL B O 1
ATOM 1828 N N . SER B 1 107 ? 2.596 -6.129 5.465 1 94.44 107 SER B N 1
ATOM 1829 C CA . SER B 1 107 ? 3.381 -6.312 6.684 1 94.44 107 SER B CA 1
ATOM 1830 C C . SER B 1 107 ? 4.875 -6.27 6.387 1 94.44 107 SER B C 1
ATOM 1832 O O . SER B 1 107 ? 5.645 -5.648 7.125 1 94.44 107 SER B O 1
ATOM 1834 N N . ALA B 1 108 ? 5.223 -6.91 5.375 1 94.75 108 ALA B N 1
ATOM 1835 C CA . ALA B 1 108 ? 6.633 -6.93 4.992 1 94.75 108 ALA B CA 1
ATOM 1836 C C . ALA B 1 108 ? 7.125 -5.527 4.641 1 94.75 108 ALA B C 1
ATOM 1838 O O . ALA B 1 108 ? 8.242 -5.145 5.004 1 94.75 108 ALA B O 1
ATOM 1839 N N . VAL B 1 109 ? 6.309 -4.812 3.932 1 95.38 109 VAL B N 1
ATOM 1840 C CA . VAL B 1 109 ? 6.66 -3.449 3.551 1 95.38 109 VAL B CA 1
ATOM 1841 C C . VAL B 1 109 ? 6.754 -2.572 4.797 1 95.38 109 VAL B C 1
ATOM 1843 O O . VAL B 1 109 ? 7.684 -1.77 4.93 1 95.38 109 VAL B O 1
ATOM 1846 N N . ALA B 1 110 ? 5.824 -2.73 5.711 1 94.19 110 ALA B N 1
ATOM 1847 C CA . ALA B 1 110 ? 5.863 -1.99 6.969 1 94.19 110 ALA B CA 1
ATOM 1848 C C . ALA B 1 110 ? 7.141 -2.287 7.746 1 94.19 110 ALA B C 1
ATOM 1850 O O . ALA B 1 110 ? 7.789 -1.373 8.258 1 94.19 110 ALA B O 1
ATOM 1851 N N . ASP B 1 111 ? 7.496 -3.52 7.762 1 92.06 111 ASP B N 1
ATOM 1852 C CA . ASP B 1 111 ? 8.711 -3.936 8.461 1 92.06 111 ASP B CA 1
ATOM 1853 C C . ASP B 1 111 ? 9.945 -3.291 7.844 1 92.06 111 ASP B C 1
ATOM 1855 O O . ASP B 1 111 ? 10.844 -2.838 8.562 1 92.06 111 ASP B O 1
ATOM 1859 N N . ARG B 1 112 ? 9.953 -3.25 6.59 1 90.5 112 ARG B N 1
ATOM 1860 C CA . ARG B 1 112 ? 11.078 -2.648 5.887 1 90.5 112 ARG B CA 1
ATOM 1861 C C . ARG B 1 112 ? 11.172 -1.154 6.176 1 90.5 112 ARG B C 1
ATOM 1863 O O . ARG B 1 112 ? 12.266 -0.62 6.371 1 90.5 112 ARG B O 1
ATOM 1870 N N . LEU B 1 113 ? 10.047 -0.556 6.23 1 89.81 113 LEU B N 1
ATOM 1871 C CA . LEU B 1 113 ? 10 0.879 6.484 1 89.81 113 LEU B CA 1
ATOM 1872 C C . LEU B 1 113 ? 10.445 1.19 7.91 1 89.81 113 LEU B C 1
ATOM 1874 O O . LEU B 1 113 ? 11.148 2.182 8.148 1 89.81 113 LEU B O 1
ATOM 1878 N N . VAL B 1 114 ? 10.023 0.396 8.797 1 85.88 114 VAL B N 1
ATOM 1879 C CA . VAL B 1 114 ? 10.414 0.583 10.188 1 85.88 114 VAL B CA 1
ATOM 1880 C C . VAL B 1 114 ? 11.93 0.452 10.328 1 85.88 114 VAL B C 1
ATOM 1882 O O . VAL B 1 114 ? 12.562 1.239 11.031 1 85.88 114 VAL B O 1
ATOM 1885 N N . THR B 1 115 ? 12.453 -0.447 9.57 1 83.88 115 THR B N 1
ATOM 1886 C CA . THR B 1 115 ? 13.891 -0.672 9.609 1 83.88 115 THR B CA 1
ATOM 1887 C C . THR B 1 115 ? 14.641 0.503 8.984 1 83.88 115 THR B C 1
ATOM 1889 O O . THR B 1 115 ? 15.672 0.932 9.5 1 83.88 115 THR B O 1
ATOM 1892 N N . VAL B 1 116 ? 14.148 0.99 7.922 1 79.31 116 VAL B N 1
ATOM 1893 C CA . VAL B 1 116 ? 14.781 2.102 7.219 1 79.31 116 VAL B CA 1
ATOM 1894 C C . VAL B 1 116 ? 14.727 3.357 8.086 1 79.31 116 VAL B C 1
ATOM 1896 O O . VAL B 1 116 ? 15.703 4.113 8.156 1 79.31 116 VAL B O 1
ATOM 1899 N N . ARG B 1 117 ? 13.578 3.619 8.672 1 75.62 117 ARG B N 1
ATOM 1900 C CA . ARG B 1 117 ? 13.438 4.777 9.547 1 75.62 117 ARG B CA 1
ATOM 1901 C C . ARG B 1 117 ? 14.383 4.684 10.734 1 75.62 117 ARG B C 1
ATOM 1903 O O . ARG B 1 117 ? 14.969 5.688 11.148 1 75.62 117 ARG B O 1
ATOM 1910 N N . ALA B 1 118 ? 14.484 3.527 11.266 1 71.94 118 ALA B N 1
ATOM 1911 C CA . ALA B 1 118 ? 15.391 3.314 12.391 1 71.94 118 ALA B CA 1
ATOM 1912 C C . ALA B 1 118 ? 16.844 3.582 11.992 1 71.94 118 ALA B C 1
ATOM 1914 O O . ALA B 1 118 ? 17.641 4.047 12.812 1 71.94 118 ALA B O 1
ATOM 1915 N N . THR B 1 119 ? 17.031 3.285 10.727 1 70.56 119 THR B N 1
ATOM 1916 C CA . THR B 1 119 ? 18.406 3.467 10.25 1 70.56 119 THR B CA 1
ATOM 1917 C C . THR B 1 119 ? 18.672 4.934 9.914 1 70.56 119 THR B C 1
ATOM 1919 O O . THR B 1 119 ? 19.75 5.453 10.203 1 70.56 119 THR B O 1
ATOM 1922 N N . LEU B 1 120 ? 17.641 5.473 9.305 1 64.06 120 LEU B N 1
ATOM 1923 C CA . LEU B 1 120 ? 17.812 6.852 8.859 1 64.06 120 LEU B CA 1
ATOM 1924 C C . LEU B 1 120 ? 17.531 7.824 10 1 64.06 120 LEU B C 1
ATOM 1926 O O . LEU B 1 120 ? 18.062 8.938 10.023 1 64.06 120 LEU B O 1
ATOM 1930 N N . GLY B 1 121 ? 16.344 7.52 10.719 1 58.47 121 GLY B N 1
ATOM 1931 C CA . GLY B 1 121 ? 15.969 8.367 11.844 1 58.47 121 GLY B CA 1
ATOM 1932 C C . GLY B 1 121 ? 16.75 8.07 13.102 1 58.47 121 GLY B C 1
ATOM 1933 O O . GLY B 1 121 ? 17.312 6.98 13.258 1 58.47 121 GLY B O 1
ATOM 1934 N N . GLY B 1 122 ? 17.297 9.102 13.789 1 48.19 122 GLY B N 1
ATOM 1935 C CA . GLY B 1 122 ? 17.891 8.961 15.109 1 48.19 122 GLY B CA 1
ATOM 1936 C C . GLY B 1 122 ? 17.078 8.109 16.047 1 48.19 122 GLY B C 1
ATOM 1937 O O . GLY B 1 122 ? 15.961 7.691 15.719 1 48.19 122 GLY B O 1
ATOM 1938 N N . PRO B 1 123 ? 17.562 7.668 17.219 1 44.94 123 PRO B N 1
ATOM 1939 C CA . PRO B 1 123 ? 16.984 6.723 18.188 1 44.94 123 PRO B CA 1
ATOM 1940 C C . PRO B 1 123 ? 15.516 7 18.484 1 44.94 123 PRO B C 1
ATOM 1942 O O . PRO B 1 123 ? 15.125 8.156 18.656 1 44.94 123 PRO B O 1
ATOM 1945 N N . THR B 1 124 ? 14.57 6.426 17.844 1 44.19 124 THR B N 1
ATOM 1946 C CA . THR B 1 124 ? 13.234 6.449 18.438 1 44.19 124 THR B CA 1
ATOM 1947 C C . THR B 1 124 ? 13.32 6.488 19.969 1 44.19 124 THR B C 1
ATOM 1949 O O . THR B 1 124 ? 13.953 5.621 20.578 1 44.19 124 THR B O 1
ATOM 1952 N N . CYS B 1 125 ? 13.25 7.609 20.578 1 37.12 125 CYS B N 1
ATOM 1953 C CA . CYS B 1 125 ? 13.156 7.641 22.031 1 37.12 125 CYS B CA 1
ATOM 1954 C C . CYS B 1 125 ? 12.125 6.637 22.531 1 37.12 125 CYS B C 1
ATOM 1956 O O . CYS B 1 125 ? 10.938 6.758 22.234 1 37.12 125 CYS B O 1
ATOM 1958 N N . ARG B 1 126 ? 12.344 5.34 22.562 1 37.34 126 ARG B N 1
ATOM 1959 C CA . ARG B 1 126 ? 11.609 4.434 23.438 1 37.34 126 ARG B CA 1
ATOM 1960 C C . ARG B 1 126 ? 11.336 5.086 24.797 1 37.34 126 ARG B C 1
ATOM 1962 O O . ARG B 1 126 ? 12.234 5.219 25.625 1 37.34 126 ARG B O 1
ATOM 1969 N N . ALA B 1 127 ? 10.594 6.168 24.844 1 36.5 127 ALA B N 1
ATOM 1970 C CA . ALA B 1 127 ? 10.172 6.57 26.188 1 36.5 127 ALA B CA 1
ATOM 1971 C C . ALA B 1 127 ? 9.875 5.352 27.062 1 36.5 127 ALA B C 1
ATOM 1973 O O . ALA B 1 127 ? 9.164 4.434 26.641 1 36.5 127 ALA B O 1
ATOM 1974 N N . ALA B 1 128 ? 10.82 5.008 27.984 1 35.5 128 ALA B N 1
ATOM 1975 C CA . ALA B 1 128 ? 10.82 4.199 29.203 1 35.5 128 ALA B CA 1
ATOM 1976 C C . ALA B 1 128 ? 9.547 4.426 30 1 35.5 128 ALA B C 1
ATOM 1978 O O . ALA B 1 128 ? 9.336 5.504 30.562 1 35.5 128 ALA B O 1
ATOM 1979 N N . PHE B 1 129 ? 8.414 4.055 29.531 1 34.06 129 PHE B N 1
ATOM 1980 C CA . PHE B 1 129 ? 7.371 3.951 30.547 1 34.06 129 PHE B CA 1
ATOM 1981 C C . PHE B 1 129 ? 7.883 3.203 31.781 1 34.06 129 PHE B C 1
ATOM 1983 O O . PHE B 1 129 ? 8.125 1.997 31.719 1 34.06 129 PHE B O 1
ATOM 1990 N N . ALA B 1 130 ? 8.883 3.801 32.438 1 33.97 130 ALA B N 1
ATOM 1991 C CA . ALA B 1 130 ? 9.117 3.389 33.844 1 33.97 130 ALA B CA 1
ATOM 1992 C C . ALA B 1 130 ? 7.816 3.33 34.625 1 33.97 130 ALA B C 1
ATOM 1994 O O . ALA B 1 130 ? 7.113 4.336 34.75 1 33.97 130 ALA B O 1
ATOM 1995 N N . LEU B 1 131 ? 7.078 2.254 34.562 1 33.53 131 LEU B N 1
ATOM 1996 C CA . LEU B 1 131 ? 6.141 1.9 35.625 1 33.53 131 LEU B CA 1
ATOM 1997 C C . LEU B 1 131 ? 6.727 2.219 37 1 33.53 131 LEU B C 1
ATOM 1999 O O . LEU B 1 131 ? 7.727 1.624 37.406 1 33.53 131 LEU B O 1
ATOM 2003 N N . ALA B 1 132 ? 6.742 3.461 37.375 1 34.09 132 ALA B N 1
ATOM 2004 C CA . ALA B 1 132 ? 6.809 3.742 38.812 1 34.09 132 ALA B CA 1
ATOM 2005 C C . ALA B 1 132 ? 5.855 2.846 39.594 1 34.09 132 ALA B C 1
ATOM 2007 O O . ALA B 1 132 ? 4.645 2.859 39.375 1 34.09 132 ALA B O 1
ATOM 2008 N N . ALA B 1 133 ? 6.391 1.739 40.188 1 29.09 133 ALA B N 1
ATOM 2009 C CA . ALA B 1 133 ? 5.941 1.258 41.469 1 29.09 133 ALA B CA 1
ATOM 2010 C C . ALA B 1 133 ? 6.277 2.262 42.562 1 29.09 133 ALA B C 1
ATOM 2012 O O . ALA B 1 133 ? 7.285 2.971 42.5 1 29.09 133 ALA B O 1
#

Secondary structure (DSSP, 8-state):
-----PPP------------------------HHHHHHHSPPHHHHHHHHHHHHHHHTT--HHHHHHHHTS-HHHHHHHHTTSSPPPHHHHHHHHHHTT--HHHHHHHHHHHHHHHHHHHS------------/----PPPPP-----------------------HHHHHHHSPPHHHHHHHHHHHHHHHTT--HHHHHHHHTS-HHHHHHHHTTSSPPPHHHHHHHHHHTT--HHHHHHHHHHHHHHHHHHHS------------

Sequence (266 aa):
MAETAPPPQPVHDDVPPAADAPPSSARASLPDKTTWTRREPLWRHLVGERLRQLRHLRGETLDQTARRAGISPQYLSEIERGVKEPSSEMIAAITGALDITLVDLVSAVADRLVTVRATLGGPTCRAAFALAAMAETAPPPQPVHDDVPPAADAPPSSARASLPDKTTWTRREPLWRHLVGERLRQLRHLRGETLDQTARRAGISPQYLSEIERGVKEPSSEMIAAITGALDITLVDLVSAVADRLVTVRATLGGPTCRAAFALAA

Solvent-accessible surface area (backbone atoms only — not comparable to full-atom values): 15904 Å² total; per-residue (Å²): 131,83,84,72,74,85,74,81,77,78,80,74,75,75,65,72,74,76,73,76,69,72,75,73,74,74,69,75,72,70,74,56,70,68,59,49,49,71,67,49,79,47,56,36,44,51,52,11,43,49,52,45,51,50,39,53,75,70,68,47,52,60,58,58,44,15,57,64,32,72,50,51,40,65,56,49,49,34,27,33,70,33,77,35,80,72,49,45,68,49,49,50,31,46,30,45,47,67,73,44,42,70,50,57,54,39,40,51,46,26,52,51,39,53,51,48,42,56,68,72,39,70,80,70,74,72,74,72,77,67,76,80,124,135,85,80,76,73,78,77,82,75,80,78,75,77,74,68,70,75,79,73,75,72,72,75,75,74,74,70,73,73,67,75,55,70,68,59,48,49,69,67,49,79,46,56,36,43,50,52,12,44,50,53,45,50,52,38,52,73,69,68,46,52,60,60,58,42,16,56,64,32,72,49,52,41,66,57,50,50,33,27,33,68,32,78,36,81,72,49,46,67,49,48,48,32,46,31,48,45,68,72,42,42,69,51,57,52,38,40,51,46,25,53,50,40,53,51,48,42,58,69,72,39,70,80,74,77,72,74,74,79,69,76,78,125